Protein AF-Q1PQ47-F1 (afdb_monomer)

Radius of gyration: 24.13 Å; Cα contacts (8 Å, |Δi|>4): 670; chains: 1; bounding box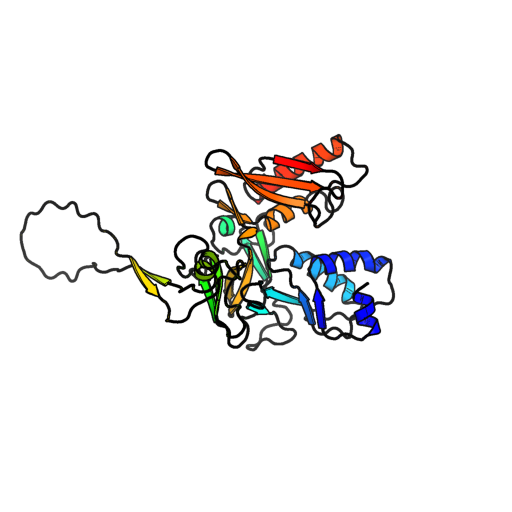: 77×52×70 Å

Foldseek 3Di:
DVQVVCVVVLDQEEEDALVVLQVVLVCCVVPVPGANQSYQAYEHENQFDLRSPVSVVSSCVVCVVRNDDPQRYKYFHAFPFFGTFAIRHGPDDVDDDDPPPQVKFKFALVQVQLQFGDGDDPPDLRIGIFGFNHATDPQKDKFFAAQDDAREGDDQGGKGFIWMDHPRGDQADPPCVVVNCVFFFHFYKYWDWPPPDDDPDDDDDDDDDDDDDPPDGDTDIDGPDPDGIGGRQFMWHQDPPNTTTTNAGVQQWFAFPNTIDGFVVLVVQLCVQVHPPWFDPPQKGWDWDDDPHGIAIEIEGETDPPQDPVNVVVSVVVSQVSCCVRNVHGHPYYYYDHPPPDDD

Sequence (344 aa):
SWMQLITKHRASCCLVKSRDLHWGLLATKDHKDISLSSLRMLLVADGANPWSLSSCDQFLNVFQAKGLRSDAICPCASSSEVFTVSLRRPGRGSCGFSQSATGRGVLSMAALSHGVVRVDSEDSLTSLTLQDCGQVMPAAQMVVVRSEGAPVLCKTDQVGEICVTSGSTSASYFGLDGMTNSTFKVQPILEDFDQTKEGSGTGTGTGTGTGTGTGSVGIITKPIGDEYYVRSGLLGFLGPGGLVFVCGSRDGLMTVTGRKHNADDIIATVLAVEPMRFIYRGRIAVFSIKVLRDERVCVIAEQRPDCSEEESFQWMSRVLQAVDSIHQVGIYCLALVPPNHLPK

Organism: Drosophila miranda (NCBI:txid7229)

Secondary structure (DSSP, 8-state):
-HHHHHHHHT-SEEEE-HHHHHHHHHHGGG------TT-SEEEE--SS-SSHHHHHHHHHHHHGGGT--TT-EEEEEEETTTEEEEE--TT--SS---TT---EEEEEHHHHHTTB--B--TT-TTEEEEEEEEEEPTT-EEEEE-SSSS-BBPPTTB-EEEEEE-TTS----TT-HHHHHHHH-B--EEEEE----S-------------------PEEEEES-S--BEEEEEEEEE-GGGEEEEEEESTTEEEETTEEEEHHHHHHHHHHSSTTTSEEEEEEEEEEEEETTEEEEEEEEEEPTT--HHHHHHHHHHHHHHHHHHHS--EEEEEEE-TT-S--

Mean predicted aligned error: 8.81 Å

Solvent-accessible surface area (backbone atoms only — not comparable to full-atom values): 19378 Å² total; per-residue (Å²): 110,75,58,48,52,32,40,76,68,51,35,43,65,48,82,42,38,38,69,54,38,45,52,47,57,64,54,44,82,83,45,82,91,49,42,38,60,49,38,54,35,38,36,32,63,61,46,44,44,74,64,38,58,68,27,49,52,54,37,46,68,66,35,37,88,33,42,36,51,91,51,16,70,18,38,30,31,42,33,88,48,38,38,70,50,20,47,30,63,55,95,65,63,101,65,85,74,65,102,75,69,73,58,62,46,40,26,28,47,72,38,45,21,73,36,29,66,40,80,43,59,89,88,42,85,45,40,43,68,35,54,40,15,24,38,63,38,88,86,45,50,78,50,40,18,40,78,67,82,69,43,33,56,46,56,79,52,29,49,12,28,35,26,39,33,45,97,72,40,58,80,68,52,89,94,35,64,72,62,20,49,68,32,41,55,33,56,48,23,44,82,45,75,63,79,88,82,77,81,88,83,75,88,88,81,94,73,96,72,92,80,86,75,82,81,75,75,52,73,48,77,42,63,81,60,92,64,56,21,27,52,35,54,34,23,22,39,64,47,81,94,60,25,35,34,41,73,27,35,55,92,42,52,36,61,41,90,88,32,45,44,47,28,68,60,51,51,47,51,50,53,61,56,63,63,74,70,49,44,55,91,89,39,61,50,55,52,64,45,79,55,94,94,40,40,38,38,34,38,41,33,27,37,50,88,91,70,50,73,66,59,49,52,53,52,51,53,50,36,51,52,50,38,28,72,51,70,72,45,73,70,73,42,80,46,78,42,62,70,89,69,70,89,130

InterPro domains:
  IPR042099 ANL, N-terminal domain [G3DSA:3.40.50.12780] (1-249)
  IPR045851 AMP-binding enzyme domain superfamily [G3DSA:3.30.300.30] (252-344)

pLDDT: mean 84.44, std 16.11, range [33.31, 97.44]

Structure (mmCIF, N/CA/C/O backbone):
data_AF-Q1PQ47-F1
#
_entry.id   AF-Q1PQ47-F1
#
loop_
_atom_site.group_PDB
_atom_site.id
_atom_site.type_symbol
_atom_site.label_atom_id
_atom_site.label_alt_id
_atom_site.label_comp_id
_atom_site.label_asym_id
_atom_site.label_entity_id
_atom_site.label_seq_id
_atom_site.pdbx_PDB_ins_code
_atom_site.Cartn_x
_atom_site.Cartn_y
_atom_site.Cartn_z
_atom_site.occupancy
_atom_site.B_iso_or_equiv
_atom_site.auth_seq_id
_atom_site.auth_comp_id
_atom_site.auth_asym_id
_atom_site.auth_atom_id
_atom_site.pdbx_PDB_model_num
ATOM 1 N N . SER A 1 1 ? -22.184 7.742 13.068 1.00 76.19 1 SER A N 1
ATOM 2 C CA . SER A 1 1 ? -21.178 6.811 12.502 1.00 76.19 1 SER A CA 1
ATOM 3 C C . SER A 1 1 ? -21.655 6.256 11.158 1.00 76.19 1 SER A C 1
ATOM 5 O O . SER A 1 1 ? -22.859 6.083 10.992 1.00 76.19 1 SER A O 1
ATOM 7 N N . TRP A 1 2 ? -20.760 5.967 10.201 1.00 90.19 2 TRP A N 1
ATOM 8 C CA . TRP A 1 2 ? -21.107 5.408 8.877 1.00 90.19 2 TRP A CA 1
ATOM 9 C C . TRP A 1 2 ? -21.928 4.107 8.972 1.00 90.19 2 TRP A C 1
ATOM 11 O O . TRP A 1 2 ? -22.859 3.892 8.201 1.00 90.19 2 TRP A O 1
ATOM 21 N N . MET A 1 3 ? -21.679 3.292 10.000 1.00 91.12 3 MET A N 1
ATOM 22 C CA . MET A 1 3 ? -22.416 2.045 10.252 1.00 91.12 3 MET A CA 1
ATOM 23 C C . MET A 1 3 ? -23.896 2.267 10.612 1.00 91.12 3 MET A C 1
ATOM 25 O O . MET A 1 3 ? -24.753 1.445 10.286 1.00 91.12 3 MET A O 1
ATOM 29 N N . GLN A 1 4 ? -24.228 3.396 11.250 1.00 90.19 4 GLN A N 1
ATOM 30 C CA . GLN A 1 4 ? -25.626 3.755 11.520 1.00 90.19 4 GLN A CA 1
ATOM 31 C C . GLN A 1 4 ? -26.356 4.112 10.227 1.00 90.19 4 GLN A C 1
ATOM 33 O O . GLN A 1 4 ? -27.532 3.791 10.089 1.00 90.19 4 GLN A O 1
ATOM 38 N N . LEU A 1 5 ? -25.664 4.730 9.261 1.00 91.88 5 LEU A N 1
ATOM 39 C CA . LEU A 1 5 ? -26.240 5.008 7.946 1.00 91.88 5 LEU A CA 1
ATOM 40 C C . LEU A 1 5 ? -26.543 3.707 7.199 1.00 91.88 5 LEU A C 1
ATOM 42 O O . LEU A 1 5 ? -27.606 3.609 6.593 1.00 91.88 5 LEU A O 1
ATOM 46 N N . ILE A 1 6 ? -25.684 2.687 7.317 1.00 93.75 6 ILE A N 1
ATOM 47 C CA . ILE A 1 6 ? -25.967 1.350 6.770 1.00 93.75 6 ILE A CA 1
ATOM 48 C C . ILE A 1 6 ? -27.243 0.781 7.379 1.00 93.75 6 ILE A C 1
ATOM 50 O O . ILE A 1 6 ? -28.124 0.354 6.641 1.00 93.75 6 ILE A O 1
ATOM 54 N N . THR A 1 7 ? -27.372 0.834 8.706 1.00 92.44 7 THR A N 1
ATOM 55 C CA . THR A 1 7 ? -28.553 0.309 9.409 1.00 92.44 7 THR A CA 1
ATOM 56 C C . THR A 1 7 ? -29.820 1.073 9.005 1.00 92.44 7 THR A C 1
ATOM 58 O O . THR A 1 7 ? -30.825 0.468 8.636 1.00 92.44 7 THR A O 1
ATOM 61 N N . LYS A 1 8 ? -29.758 2.412 9.017 1.00 93.62 8 LYS A N 1
ATOM 62 C CA . LYS A 1 8 ? -30.880 3.311 8.713 1.00 93.62 8 LYS A CA 1
ATOM 63 C C . LYS A 1 8 ? -31.365 3.178 7.271 1.00 93.62 8 LYS A C 1
ATOM 65 O O . LYS A 1 8 ? -32.567 3.150 7.033 1.00 93.62 8 LYS A O 1
ATOM 70 N N . HIS A 1 9 ? -30.439 3.118 6.317 1.00 95.38 9 HIS A N 1
ATOM 71 C CA . HIS A 1 9 ? -30.756 3.103 4.888 1.00 95.38 9 HIS A CA 1
ATOM 72 C C . HIS A 1 9 ? -30.747 1.701 4.274 1.00 95.38 9 HIS A C 1
ATOM 74 O O . HIS A 1 9 ? -31.007 1.568 3.082 1.00 95.38 9 HIS A O 1
ATOM 80 N N . ARG A 1 10 ? -30.451 0.659 5.064 1.00 94.69 10 ARG A N 1
ATOM 81 C CA . ARG A 1 10 ? -30.258 -0.720 4.590 1.00 94.69 10 ARG A CA 1
ATOM 82 C C . ARG A 1 10 ? -29.301 -0.789 3.399 1.00 94.69 10 ARG A C 1
ATOM 84 O O . ARG A 1 10 ? -29.580 -1.453 2.401 1.00 94.69 10 ARG A O 1
ATOM 91 N N . ALA A 1 11 ? -28.178 -0.079 3.501 1.00 95.88 11 ALA A N 1
ATOM 92 C CA . ALA A 1 11 ? -27.197 -0.024 2.424 1.00 95.88 11 ALA A CA 1
ATOM 93 C C . ALA A 1 11 ? -26.675 -1.434 2.093 1.00 95.88 11 ALA A C 1
ATOM 95 O O . ALA A 1 11 ? -26.390 -2.230 2.993 1.00 95.88 11 ALA A O 1
ATOM 96 N N . SER A 1 12 ? -26.566 -1.730 0.798 1.00 93.62 12 SER A N 1
ATOM 97 C CA . SER A 1 12 ? -26.078 -3.010 0.271 1.00 93.62 12 SER A CA 1
ATOM 98 C C . SER A 1 12 ? -24.577 -3.009 -0.007 1.00 93.62 12 SER A C 1
ATOM 100 O O . SER A 1 12 ? -23.938 -4.055 0.110 1.00 93.62 12 SER A O 1
ATOM 102 N N . CYS A 1 13 ? -24.020 -1.845 -0.337 1.00 93.75 13 CYS A N 1
ATOM 103 C CA . CYS A 1 13 ? -22.605 -1.647 -0.616 1.00 93.75 13 CYS A CA 1
ATOM 104 C C . CYS A 1 13 ? -22.060 -0.509 0.247 1.00 93.75 13 CYS A C 1
ATOM 106 O O . CYS A 1 13 ? -22.734 0.503 0.448 1.00 93.75 13 CYS A O 1
ATOM 108 N N . CYS A 1 14 ? -20.833 -0.663 0.734 1.00 94.25 14 CYS A N 1
ATOM 109 C CA . CYS A 1 14 ? -20.118 0.375 1.463 1.00 94.25 14 CYS A CA 1
ATOM 110 C C . CYS A 1 14 ? -18.651 0.390 1.030 1.00 94.25 14 CYS A C 1
ATOM 112 O O . CYS A 1 14 ? -18.064 -0.669 0.819 1.00 94.25 14 CYS A O 1
ATOM 114 N N . LEU A 1 15 ? -18.085 1.586 0.885 1.00 92.75 15 LEU A N 1
ATOM 115 C CA . LEU A 1 15 ? -16.680 1.815 0.571 1.00 92.75 15 LEU A CA 1
ATOM 116 C C . LEU A 1 15 ? -15.998 2.397 1.805 1.00 92.75 15 LEU A C 1
ATOM 118 O O . LEU A 1 15 ? -16.479 3.385 2.360 1.00 92.75 15 LEU A O 1
ATOM 122 N N . VAL A 1 16 ? -14.898 1.780 2.217 1.00 91.75 16 VAL A N 1
ATOM 123 C CA . VAL A 1 16 ? -14.149 2.142 3.421 1.00 91.75 16 VAL A CA 1
ATOM 124 C C . VAL A 1 16 ? -12.652 1.964 3.199 1.00 91.75 16 VAL A C 1
ATOM 126 O O . VAL A 1 16 ? -12.218 1.207 2.329 1.00 91.75 16 VAL A O 1
ATOM 129 N N . LYS A 1 17 ? -11.853 2.624 4.031 1.00 88.88 17 LYS A N 1
ATOM 130 C CA . LYS A 1 17 ? -10.449 2.272 4.256 1.00 88.88 17 LYS A CA 1
ATOM 131 C C . LYS A 1 17 ? -10.333 1.354 5.471 1.00 88.88 17 LYS A C 1
ATOM 133 O O . LYS A 1 17 ? -11.198 1.361 6.350 1.00 88.88 17 LYS A O 1
ATOM 138 N N . SER A 1 18 ? -9.244 0.601 5.595 1.00 85.62 18 SER A N 1
ATOM 139 C CA . SER A 1 18 ? -8.976 -0.214 6.795 1.00 85.62 18 SER A CA 1
ATOM 140 C C . SER A 1 18 ? -8.974 0.604 8.081 1.00 85.62 18 SER A C 1
ATOM 142 O O . SER A 1 18 ? -9.430 0.138 9.126 1.00 85.62 18 SER A O 1
ATOM 144 N N . ARG A 1 19 ? -8.531 1.863 7.999 1.00 84.88 19 ARG A N 1
ATOM 145 C CA . ARG A 1 19 ? -8.604 2.823 9.103 1.00 84.88 19 ARG A CA 1
ATOM 146 C C . ARG A 1 19 ? -10.043 3.025 9.592 1.00 84.88 19 ARG A C 1
ATOM 148 O O . ARG A 1 19 ? -10.259 3.084 10.801 1.00 84.88 19 ARG A O 1
ATOM 155 N N . ASP A 1 20 ? -11.022 3.087 8.692 1.00 89.00 20 ASP A N 1
ATOM 156 C CA . ASP A 1 20 ? -12.434 3.279 9.049 1.00 89.00 20 ASP A CA 1
ATOM 157 C C . ASP A 1 20 ? -13.020 2.040 9.733 1.00 89.00 20 ASP A C 1
ATOM 159 O O . ASP A 1 20 ? -13.833 2.172 10.651 1.00 89.00 20 ASP A O 1
ATOM 163 N N . LEU A 1 21 ? -12.575 0.841 9.335 1.00 89.62 21 LEU A N 1
ATOM 164 C CA . LEU A 1 21 ? -12.915 -0.413 10.016 1.00 89.62 21 LEU A CA 1
ATOM 165 C C . LEU A 1 21 ? -12.371 -0.418 11.444 1.00 89.62 21 LEU A C 1
ATOM 167 O O . LEU A 1 21 ? -13.098 -0.723 12.392 1.00 89.62 21 LEU A O 1
ATOM 171 N N . HIS A 1 22 ? -11.110 -0.012 11.607 1.00 85.81 22 HIS A N 1
ATOM 172 C CA . HIS A 1 22 ? -10.478 0.074 12.915 1.00 85.81 22 HIS A CA 1
ATOM 173 C C . HIS A 1 22 ? -11.203 1.058 13.850 1.00 85.81 22 HIS A C 1
ATOM 175 O O . HIS A 1 22 ? -11.521 0.714 14.988 1.00 85.81 22 HIS A O 1
ATOM 181 N N . TRP A 1 23 ? -11.527 2.265 13.377 1.00 85.19 23 TRP A N 1
ATOM 182 C CA . TRP A 1 23 ? -12.308 3.221 14.172 1.00 85.19 23 TRP A CA 1
ATOM 183 C C . TRP A 1 23 ? -13.754 2.767 14.384 1.00 85.19 23 TRP A C 1
ATOM 185 O O . TRP A 1 23 ? -14.335 3.041 15.435 1.00 85.19 23 TRP A O 1
ATOM 195 N N . GLY A 1 24 ? -14.325 2.025 13.432 1.00 88.00 24 GLY A N 1
ATOM 196 C CA . GLY A 1 24 ? -15.633 1.393 13.569 1.00 88.00 24 GLY A CA 1
ATOM 197 C C . GLY A 1 24 ? -15.693 0.442 14.766 1.00 88.00 24 GLY A C 1
ATOM 198 O O . GLY A 1 24 ? -16.640 0.505 15.551 1.00 88.00 24 GLY A O 1
ATOM 199 N N . LEU A 1 25 ? -14.651 -0.367 14.977 1.00 86.81 25 LEU A N 1
ATOM 200 C CA . LEU A 1 25 ? -14.535 -1.240 16.150 1.00 86.81 25 LEU A CA 1
ATOM 201 C C . LEU A 1 25 ? -14.597 -0.455 17.465 1.00 86.81 25 LEU A C 1
ATOM 203 O O . LEU A 1 25 ? -15.363 -0.808 18.361 1.00 86.81 25 LEU A O 1
ATOM 207 N N . LEU A 1 26 ? -13.845 0.643 17.565 1.00 82.31 26 LEU A N 1
ATOM 208 C CA . LEU A 1 26 ? -13.806 1.473 18.773 1.00 82.31 26 LEU A CA 1
ATOM 209 C C . LEU A 1 26 ? -15.149 2.167 19.036 1.00 82.31 26 LEU A C 1
ATOM 211 O O . LEU A 1 26 ? -15.649 2.124 20.159 1.00 82.31 26 LEU A O 1
ATOM 215 N N . ALA A 1 27 ? -15.780 2.703 17.988 1.00 81.44 27 ALA A N 1
ATOM 216 C CA . ALA A 1 27 ? -17.080 3.372 18.069 1.00 81.44 27 ALA A CA 1
ATOM 217 C C . ALA A 1 27 ? -18.250 2.420 18.389 1.00 81.44 27 ALA A C 1
ATOM 219 O O . ALA A 1 27 ? -19.356 2.865 18.694 1.00 81.44 27 ALA A O 1
ATOM 220 N N . THR A 1 28 ? -18.040 1.100 18.322 1.00 77.50 28 THR A N 1
ATOM 221 C CA . THR A 1 28 ? -19.083 0.108 18.640 1.00 77.50 28 THR A CA 1
ATOM 222 C C . THR A 1 28 ? -19.488 0.155 20.110 1.00 77.50 28 THR A C 1
ATOM 224 O O . THR A 1 28 ? -20.632 -0.163 20.436 1.00 77.50 28 THR A O 1
ATOM 227 N N . LYS A 1 29 ? -18.575 0.577 20.996 1.00 73.12 29 LYS A N 1
ATOM 228 C CA . LYS A 1 29 ? -18.845 0.713 22.435 1.00 73.12 29 LYS A CA 1
ATOM 229 C C . LYS A 1 29 ? -19.966 1.717 22.721 1.00 73.12 29 LYS A C 1
ATOM 231 O O . LYS A 1 29 ? -20.761 1.490 23.628 1.00 73.12 29 LYS A O 1
ATOM 236 N N . ASP A 1 30 ? -20.081 2.744 21.884 1.00 72.62 30 ASP A N 1
ATOM 237 C CA . ASP A 1 30 ? -21.023 3.850 22.070 1.00 72.62 30 ASP A CA 1
ATOM 238 C C . ASP A 1 30 ? -22.361 3.627 21.339 1.00 72.62 30 ASP A C 1
ATOM 240 O O . ASP A 1 30 ? -23.327 4.367 21.539 1.00 72.62 30 ASP A O 1
ATOM 244 N N . HIS A 1 31 ? -22.451 2.604 20.479 1.00 72.50 31 HIS A N 1
ATOM 245 C CA . HIS A 1 31 ? -23.591 2.390 19.585 1.00 72.50 31 HIS A CA 1
ATOM 246 C C . HIS A 1 31 ? -24.021 0.916 19.528 1.00 72.50 31 HIS A C 1
ATOM 248 O O . HIS A 1 31 ? -23.483 0.100 18.769 1.00 72.50 31 HIS A O 1
ATOM 254 N N . LYS A 1 32 ? -25.048 0.577 20.317 1.00 73.50 32 LYS A N 1
ATOM 255 C CA . LYS A 1 32 ? -25.560 -0.799 20.427 1.00 73.50 32 LYS A CA 1
ATOM 256 C C . LYS A 1 32 ? -26.427 -1.210 19.227 1.00 73.50 32 LYS A C 1
ATOM 258 O O . LYS A 1 32 ? -26.246 -2.318 18.722 1.00 73.50 32 LYS A O 1
ATOM 263 N N . ASP A 1 33 ? -27.228 -0.295 18.685 1.00 83.75 33 ASP A N 1
ATOM 264 C CA . ASP A 1 33 ? -28.229 -0.572 17.639 1.00 83.75 33 ASP A CA 1
ATOM 265 C C . ASP A 1 33 ? -27.655 -0.495 16.212 1.00 83.75 33 ASP A C 1
ATOM 267 O O . ASP A 1 33 ? -28.049 0.337 15.395 1.00 83.75 33 ASP A O 1
ATOM 271 N N . ILE A 1 34 ? -26.676 -1.350 15.905 1.00 90.25 34 ILE A N 1
ATOM 272 C CA . ILE A 1 34 ? -26.095 -1.468 14.557 1.00 90.25 34 ILE A CA 1
ATOM 273 C C . ILE A 1 34 ? -26.465 -2.831 13.975 1.00 90.25 34 ILE A C 1
ATOM 275 O O . ILE A 1 34 ? -26.194 -3.856 14.596 1.00 90.25 34 ILE A O 1
ATOM 279 N N . SER A 1 35 ? -27.015 -2.846 12.759 1.00 91.62 35 SER A N 1
ATOM 280 C CA . SER A 1 35 ? -27.201 -4.057 11.955 1.00 91.62 35 SER A CA 1
ATOM 281 C C . SER A 1 35 ? -26.513 -3.902 10.603 1.00 91.62 35 SER A C 1
ATOM 283 O O . SER A 1 35 ? -26.775 -2.952 9.867 1.00 91.62 35 SER A O 1
ATOM 285 N N . LEU A 1 36 ? -25.653 -4.862 10.263 1.00 93.50 36 LEU A N 1
ATOM 286 C CA . LEU A 1 36 ? -24.961 -4.943 8.972 1.00 93.50 36 LEU A CA 1
ATOM 287 C C . LEU A 1 36 ? -25.528 -6.056 8.077 1.00 93.50 36 LEU A C 1
ATOM 289 O O . LEU A 1 36 ? -24.928 -6.400 7.066 1.00 93.50 36 LEU A O 1
ATOM 293 N N . SER A 1 37 ? -26.706 -6.588 8.416 1.00 93.69 37 SER A N 1
ATOM 294 C CA . SER A 1 37 ? -27.388 -7.653 7.662 1.00 93.69 37 SER A CA 1
ATOM 295 C C . SER A 1 37 ? -27.725 -7.284 6.211 1.00 93.69 37 SER A C 1
ATOM 297 O O . SER A 1 37 ? -27.790 -8.161 5.3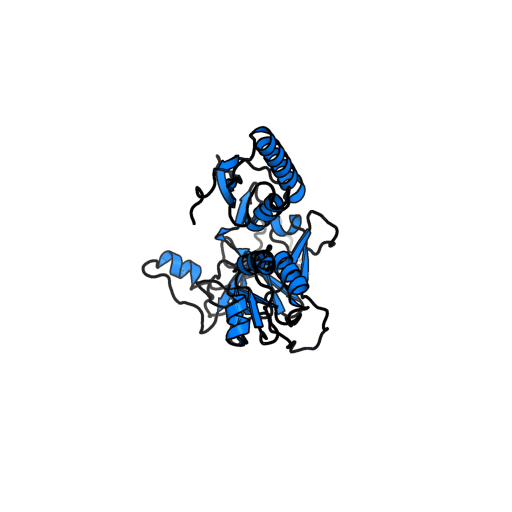50 1.00 93.69 37 SER A O 1
ATOM 299 N N . SER A 1 38 ? -27.926 -5.995 5.912 1.00 94.44 38 SER A N 1
ATOM 300 C CA . SER A 1 38 ? -28.167 -5.529 4.540 1.00 94.44 38 SER A CA 1
ATOM 301 C C . SER A 1 38 ? -26.909 -5.537 3.674 1.00 94.44 38 SER A C 1
ATOM 303 O O . SER A 1 38 ? -27.020 -5.533 2.446 1.00 94.44 38 SER A O 1
ATOM 305 N N . LEU A 1 39 ? -25.725 -5.530 4.291 1.00 92.75 39 LEU A N 1
ATOM 306 C CA . LEU A 1 39 ? -24.466 -5.304 3.607 1.00 92.75 39 LEU A CA 1
ATOM 307 C C . LEU A 1 39 ? -24.021 -6.569 2.866 1.00 92.75 39 LEU A C 1
ATOM 309 O O . LEU A 1 39 ? -23.757 -7.613 3.459 1.00 92.75 39 LEU A O 1
ATOM 313 N N . ARG A 1 40 ? -23.937 -6.463 1.540 1.00 90.56 40 ARG A N 1
ATOM 314 C CA . ARG A 1 40 ? -23.492 -7.536 0.642 1.00 90.56 40 ARG A CA 1
ATOM 315 C C . ARG A 1 40 ? -22.039 -7.372 0.224 1.00 90.56 40 ARG A C 1
ATOM 317 O O . ARG A 1 40 ? -21.396 -8.364 -0.091 1.00 90.56 40 ARG A O 1
ATOM 324 N N . MET A 1 41 ? -21.553 -6.134 0.187 1.00 89.94 41 MET A N 1
ATOM 325 C CA . MET A 1 41 ? -20.208 -5.801 -0.265 1.00 89.94 41 MET A CA 1
ATOM 326 C C . MET A 1 41 ? -19.643 -4.649 0.568 1.00 89.94 41 MET A C 1
ATOM 328 O O . MET A 1 41 ? -20.220 -3.563 0.627 1.00 89.94 41 MET A O 1
ATOM 332 N N . LEU A 1 42 ? -18.502 -4.895 1.196 1.00 91.69 42 LEU A N 1
ATOM 333 C CA . LEU A 1 42 ? -17.704 -3.930 1.934 1.00 91.69 42 LEU A CA 1
ATOM 334 C C . LEU A 1 42 ? -16.362 -3.793 1.216 1.00 91.69 42 LEU A C 1
ATOM 336 O O . LEU A 1 42 ? -15.467 -4.617 1.391 1.00 91.69 42 LEU A O 1
ATOM 340 N N . LEU A 1 43 ? -16.269 -2.784 0.357 1.00 91.06 43 LEU A N 1
ATOM 341 C CA . LEU A 1 43 ? -15.085 -2.489 -0.440 1.00 91.06 43 LEU A CA 1
ATOM 342 C C . LEU A 1 43 ? -14.016 -1.850 0.443 1.00 91.06 43 LEU A C 1
ATOM 344 O O . LEU A 1 43 ? -14.259 -0.788 1.017 1.00 91.06 43 LEU A O 1
ATOM 348 N N . VAL A 1 44 ? -12.845 -2.482 0.525 1.00 91.00 44 VAL A N 1
ATOM 349 C CA . VAL A 1 44 ? -11.689 -1.966 1.271 1.00 91.00 44 VAL A CA 1
ATOM 350 C C . VAL A 1 44 ? -10.678 -1.397 0.280 1.00 91.00 44 VAL A C 1
ATOM 352 O O . VAL A 1 44 ? -9.982 -2.152 -0.400 1.00 91.00 44 VAL A O 1
ATOM 355 N N . ALA A 1 45 ? -10.629 -0.067 0.186 1.00 87.44 45 ALA A N 1
ATOM 356 C CA . ALA A 1 45 ? -9.873 0.674 -0.826 1.00 87.44 45 ALA A CA 1
ATOM 357 C C . ALA A 1 45 ? -8.658 1.406 -0.229 1.00 87.44 45 ALA A C 1
ATOM 359 O O . ALA A 1 45 ? -8.584 2.636 -0.230 1.00 87.44 45 ALA A O 1
ATOM 360 N N . ASP A 1 46 ? -7.702 0.634 0.293 1.00 80.75 46 ASP A N 1
ATOM 361 C CA . ASP A 1 46 ? -6.456 1.161 0.875 1.00 80.75 46 ASP A CA 1
ATOM 362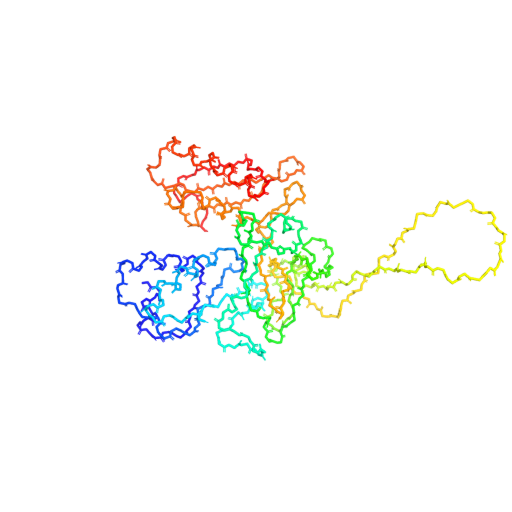 C C . ASP A 1 46 ? -5.355 1.449 -0.161 1.00 80.75 46 ASP A C 1
ATOM 364 O O . ASP A 1 46 ? -4.366 2.099 0.161 1.00 80.75 46 ASP A O 1
ATOM 368 N N . GLY A 1 47 ? -5.517 1.000 -1.410 1.00 71.19 47 GLY A N 1
ATOM 369 C CA . GLY A 1 47 ? -4.507 1.140 -2.465 1.00 71.19 47 GLY A CA 1
ATOM 370 C C . GLY A 1 47 ? -3.400 0.084 -2.362 1.00 71.19 47 GLY A C 1
ATOM 371 O O . GLY A 1 47 ? -3.310 -0.771 -3.239 1.00 71.19 47 GLY A O 1
ATOM 372 N N . ALA A 1 48 ? -2.619 0.093 -1.277 1.00 70.19 48 ALA A N 1
ATOM 373 C CA . ALA A 1 48 ? -1.535 -0.855 -0.974 1.00 70.19 48 ALA A CA 1
ATOM 374 C C . ALA A 1 48 ? -1.666 -1.377 0.469 1.00 70.19 48 ALA A C 1
ATOM 376 O O . ALA A 1 48 ? -2.134 -0.636 1.331 1.00 70.19 48 ALA A O 1
ATOM 377 N N . ASN A 1 49 ? -1.393 -2.668 0.733 1.00 65.94 49 ASN A N 1
ATOM 378 C CA . ASN A 1 49 ? -2.114 -3.304 1.841 1.00 65.94 49 ASN A CA 1
ATOM 379 C C . ASN A 1 49 ? -1.424 -4.414 2.667 1.00 65.94 49 ASN A C 1
ATOM 381 O O . ASN A 1 49 ? -1.729 -5.595 2.496 1.00 65.94 49 ASN A O 1
ATOM 385 N N . PRO A 1 50 ? -0.642 -4.029 3.688 1.00 56.50 50 PRO A N 1
ATOM 386 C CA . PRO A 1 50 ? -0.297 -4.905 4.812 1.00 56.50 50 PRO A CA 1
ATOM 387 C C . PRO A 1 50 ? -1.236 -4.745 6.034 1.00 56.50 50 PRO A C 1
ATOM 389 O O . PRO A 1 50 ? -1.352 -5.639 6.870 1.00 56.50 50 PRO A O 1
ATOM 392 N N . TRP A 1 51 ? -1.977 -3.634 6.144 1.00 60.94 51 TRP A N 1
ATOM 393 C CA . TRP A 1 51 ? -2.711 -3.263 7.367 1.00 60.94 51 TRP A CA 1
ATOM 394 C C . TRP A 1 51 ? -4.191 -3.590 7.416 1.00 60.94 51 TRP A C 1
ATOM 396 O O . TRP A 1 51 ? -4.776 -3.686 8.506 1.00 60.94 51 TRP A O 1
ATOM 406 N N . SER A 1 52 ? -4.818 -3.747 6.255 1.00 67.00 52 SER A N 1
ATOM 407 C CA . SER A 1 52 ? -6.237 -4.055 6.232 1.00 67.00 52 SER A CA 1
ATOM 408 C C . SER A 1 52 ? -6.531 -5.377 6.903 1.00 67.00 52 SER A C 1
ATOM 410 O O . SER A 1 52 ? -7.592 -5.480 7.494 1.00 67.00 52 SER A O 1
ATOM 412 N N . LEU A 1 53 ? -5.622 -6.354 6.859 1.00 79.81 53 LEU A N 1
ATOM 413 C CA . LEU A 1 53 ? -5.932 -7.726 7.235 1.00 79.81 53 LEU A CA 1
ATOM 414 C C . LEU A 1 53 ? -6.354 -7.845 8.691 1.00 79.81 53 LEU A C 1
ATOM 416 O O . LEU A 1 53 ? -7.467 -8.279 8.979 1.00 79.81 53 LEU A O 1
ATOM 420 N N . SER A 1 54 ? -5.509 -7.364 9.603 1.00 81.25 54 SER A N 1
ATOM 421 C CA . SER A 1 54 ? -5.823 -7.375 11.034 1.00 81.25 54 SER A CA 1
ATOM 422 C C . SER A 1 54 ? -7.093 -6.576 11.351 1.00 81.25 54 SER A C 1
ATOM 424 O O . SER A 1 54 ? -7.916 -7.011 12.155 1.00 81.25 54 SER A O 1
ATOM 426 N N . SER A 1 55 ? -7.293 -5.434 10.687 1.00 84.69 55 SER A N 1
ATOM 427 C CA . SER A 1 55 ? -8.475 -4.589 10.885 1.00 84.69 55 SER A CA 1
ATOM 428 C C . SER A 1 55 ? -9.747 -5.236 10.327 1.00 84.69 55 SER A C 1
ATOM 430 O O . SER A 1 55 ? -10.796 -5.158 10.961 1.00 84.69 55 SER A O 1
ATOM 432 N N . CYS A 1 56 ? -9.658 -5.900 9.174 1.00 87.44 56 CYS A N 1
ATOM 433 C CA . CYS A 1 56 ? -10.742 -6.628 8.523 1.00 87.44 56 CYS A CA 1
ATOM 434 C C . CYS A 1 56 ? -11.157 -7.838 9.354 1.00 87.44 56 CYS A C 1
ATOM 436 O O . CYS A 1 56 ? -12.349 -8.018 9.580 1.00 87.44 56 CYS A O 1
ATOM 438 N N . ASP A 1 57 ? -10.197 -8.617 9.857 1.00 88.19 57 ASP A N 1
ATOM 439 C CA . ASP A 1 57 ? -10.465 -9.798 10.681 1.00 88.19 57 ASP A CA 1
ATOM 440 C C . ASP A 1 57 ? -11.120 -9.414 12.003 1.00 88.19 57 ASP A C 1
ATOM 442 O O . ASP A 1 57 ? -12.150 -9.971 12.381 1.00 88.19 57 ASP A O 1
ATOM 446 N N . GLN A 1 58 ? -10.578 -8.402 12.686 1.00 89.19 58 GLN A N 1
ATOM 447 C CA . GLN A 1 58 ? -11.177 -7.892 13.917 1.00 89.19 58 GLN A CA 1
ATOM 448 C C . GLN A 1 58 ? -12.586 -7.345 13.666 1.00 89.19 58 GLN A C 1
ATOM 450 O O . GLN A 1 58 ? -13.504 -7.639 14.434 1.00 89.19 58 GLN A O 1
ATOM 455 N N . PHE A 1 59 ? -12.777 -6.581 12.585 1.00 90.88 59 PHE A N 1
ATOM 456 C CA . PHE A 1 59 ? -14.085 -6.051 12.205 1.00 90.88 59 PHE A CA 1
ATOM 457 C C . PHE A 1 59 ? -15.079 -7.173 11.909 1.00 90.88 59 PHE A C 1
ATOM 459 O O . PHE A 1 59 ? -16.191 -7.163 12.437 1.00 90.88 59 PHE A O 1
ATOM 466 N N . LEU A 1 60 ? -14.674 -8.177 11.131 1.00 90.12 60 LEU A N 1
ATOM 467 C CA . LEU A 1 60 ? -15.521 -9.315 10.815 1.00 90.12 60 LEU A CA 1
ATOM 468 C C . LEU A 1 60 ? -15.942 -10.059 12.084 1.00 90.12 60 LEU A C 1
ATOM 470 O O . LEU A 1 60 ? -17.136 -10.259 12.295 1.00 90.12 60 LEU A O 1
ATOM 474 N N . ASN A 1 61 ? -14.987 -10.379 12.958 1.00 91.19 61 ASN A N 1
ATOM 475 C CA . ASN A 1 61 ? -15.237 -11.117 14.196 1.00 91.19 61 ASN A CA 1
ATOM 476 C C . ASN A 1 61 ? -16.246 -10.408 15.114 1.00 91.19 61 ASN A C 1
ATOM 478 O O . ASN A 1 61 ? -17.112 -11.053 15.701 1.00 91.19 61 ASN A O 1
ATOM 482 N N . VAL A 1 62 ? -16.178 -9.078 15.227 1.00 91.12 62 VAL A N 1
ATOM 483 C CA . VAL A 1 62 ? -17.100 -8.304 16.080 1.00 91.12 62 VAL A CA 1
ATOM 484 C C . VAL A 1 62 ? -18.480 -8.144 15.443 1.00 91.12 62 VAL A C 1
ATOM 486 O O . VAL A 1 62 ? -19.502 -8.235 16.126 1.00 91.12 62 VAL A O 1
ATOM 489 N N . PHE A 1 63 ? -18.538 -7.889 14.136 1.00 91.50 63 PHE A N 1
ATOM 490 C CA . PHE A 1 63 ? -19.786 -7.537 13.461 1.00 91.50 63 PHE A CA 1
ATOM 491 C C . PHE A 1 63 ? -20.520 -8.718 12.821 1.00 91.50 63 PHE A C 1
ATOM 493 O O . PHE A 1 63 ? -21.659 -8.544 12.374 1.00 91.50 63 PHE A O 1
ATOM 500 N N . GLN A 1 64 ? -19.947 -9.922 12.844 1.00 91.62 64 GLN A N 1
ATOM 501 C CA . GLN A 1 64 ? -20.629 -11.145 12.419 1.00 91.62 64 GLN A CA 1
ATOM 502 C C . GLN A 1 64 ? -21.929 -11.362 13.208 1.00 91.62 64 GLN A C 1
ATOM 504 O O . GLN A 1 64 ? -22.984 -11.591 12.619 1.00 91.62 64 GLN A O 1
ATOM 509 N N . ALA A 1 65 ? -21.896 -11.162 14.531 1.00 90.56 65 ALA A N 1
ATOM 510 C CA . ALA A 1 65 ? -23.085 -11.226 15.389 1.00 90.56 65 ALA A CA 1
ATOM 511 C C . ALA A 1 65 ? -24.141 -10.151 15.055 1.00 90.56 65 ALA A C 1
ATOM 513 O O . ALA A 1 65 ? -25.314 -10.302 15.385 1.00 90.56 65 ALA A O 1
ATOM 514 N N . LYS A 1 66 ? -23.741 -9.071 14.369 1.00 91.19 66 LYS A N 1
ATOM 515 C CA . LYS A 1 66 ? -24.617 -7.980 13.909 1.00 91.19 66 LYS A CA 1
ATOM 516 C C . LYS A 1 66 ? -25.089 -8.163 12.457 1.00 91.19 66 LYS A C 1
ATOM 518 O O . LYS A 1 66 ? -25.662 -7.239 11.873 1.00 91.19 66 LYS A O 1
ATOM 523 N N . GLY A 1 67 ? -24.880 -9.348 11.878 1.00 90.62 67 GLY A N 1
ATOM 524 C CA . GLY A 1 67 ? -25.369 -9.739 10.555 1.00 90.62 67 GLY A CA 1
ATOM 525 C C . GLY A 1 67 ? -24.386 -9.527 9.403 1.00 90.62 67 GLY A C 1
ATOM 526 O O . GLY A 1 67 ? -24.774 -9.732 8.256 1.00 90.62 67 GLY A O 1
ATOM 527 N N . LEU A 1 68 ? -23.136 -9.128 9.670 1.00 91.69 68 LEU A N 1
ATOM 528 C CA . LEU A 1 68 ? -22.110 -9.040 8.628 1.00 91.69 68 LEU A CA 1
ATOM 529 C C . LEU A 1 68 ? -21.735 -10.443 8.132 1.00 91.69 68 LEU A C 1
ATOM 531 O O . LEU A 1 68 ? -21.400 -11.324 8.925 1.00 91.69 68 LEU A O 1
ATOM 535 N N . ARG A 1 69 ? -21.760 -10.651 6.815 1.00 88.69 69 ARG A N 1
ATOM 536 C CA . ARG A 1 69 ? -21.347 -11.923 6.207 1.00 88.69 69 ARG A CA 1
ATOM 537 C C . ARG A 1 69 ? -19.823 -12.018 6.113 1.00 88.69 69 ARG A C 1
ATOM 539 O O . ARG A 1 69 ? -19.162 -11.025 5.818 1.00 88.69 69 ARG A O 1
ATOM 546 N N . SER A 1 70 ? -19.277 -13.224 6.271 1.00 83.06 70 SER A N 1
ATOM 547 C CA . SER A 1 70 ? -17.835 -13.491 6.136 1.00 83.06 70 SER A CA 1
ATOM 548 C C . SER A 1 70 ? -17.283 -13.225 4.738 1.00 83.06 70 SER A C 1
ATOM 550 O O . SER A 1 70 ? -16.116 -12.878 4.598 1.00 83.06 70 SER A O 1
ATOM 552 N N . ASP A 1 71 ? -18.121 -13.324 3.707 1.00 84.12 71 ASP A N 1
ATOM 553 C CA . ASP A 1 71 ? -17.759 -13.052 2.317 1.00 84.12 71 ASP A CA 1
ATOM 554 C C . ASP A 1 71 ? -18.029 -11.604 1.878 1.00 84.12 71 ASP A C 1
ATOM 556 O O . ASP A 1 71 ? -17.806 -11.273 0.716 1.00 84.12 71 ASP A O 1
ATOM 560 N N . ALA A 1 72 ? -18.509 -10.735 2.778 1.00 87.94 72 ALA A N 1
ATOM 561 C CA . ALA A 1 72 ? -18.825 -9.351 2.430 1.00 87.94 72 ALA A CA 1
ATOM 562 C C . ALA A 1 72 ? -17.572 -8.481 2.251 1.00 87.94 72 ALA A C 1
ATOM 564 O O . ALA A 1 72 ? -17.636 -7.491 1.526 1.00 87.94 72 ALA A O 1
ATOM 565 N N . ILE A 1 73 ? -16.443 -8.815 2.889 1.00 88.44 73 ILE A N 1
ATOM 566 C CA . ILE A 1 73 ? -15.210 -8.015 2.812 1.00 88.44 73 ILE A CA 1
ATOM 567 C C . ILE A 1 73 ? -14.528 -8.229 1.461 1.00 88.44 73 ILE A C 1
ATOM 569 O O . ILE A 1 73 ? -14.199 -9.349 1.076 1.00 88.44 73 ILE A O 1
ATOM 573 N N . CYS A 1 74 ? -14.311 -7.128 0.749 1.00 88.81 74 CYS A N 1
ATOM 574 C CA . CYS A 1 74 ? -13.847 -7.105 -0.631 1.00 88.81 74 CYS A CA 1
ATOM 575 C C . CYS A 1 74 ? -12.666 -6.140 -0.779 1.00 88.81 74 CYS A C 1
ATOM 577 O O . CYS A 1 74 ? -12.872 -4.971 -1.116 1.00 88.81 74 CYS A O 1
ATOM 579 N N . PRO A 1 75 ? -11.428 -6.591 -0.521 1.00 89.00 75 PRO A N 1
ATOM 580 C CA . PRO A 1 75 ? -10.240 -5.816 -0.848 1.00 89.00 75 PRO A CA 1
ATOM 581 C C . PRO A 1 75 ? -10.184 -5.535 -2.352 1.00 89.00 75 PRO A C 1
ATOM 583 O O . PRO A 1 75 ? -10.496 -6.407 -3.171 1.00 89.00 75 PRO A O 1
ATOM 586 N N . CYS A 1 76 ? -9.777 -4.322 -2.711 1.00 89.31 76 CYS A N 1
ATOM 587 C CA . CYS A 1 76 ? -9.549 -3.934 -4.097 1.00 89.31 76 CYS A CA 1
ATOM 588 C C . CYS A 1 76 ? -8.193 -3.252 -4.262 1.00 89.31 76 CYS A C 1
ATOM 590 O O . CYS A 1 76 ? -7.747 -2.514 -3.382 1.00 89.31 76 CYS A O 1
ATOM 592 N N . ALA A 1 77 ? -7.576 -3.465 -5.421 1.00 91.62 77 ALA A N 1
ATOM 593 C CA . ALA A 1 77 ? -6.392 -2.733 -5.844 1.00 91.62 77 ALA A CA 1
ATOM 594 C C . ALA A 1 77 ? -6.821 -1.605 -6.782 1.00 91.62 77 ALA A C 1
ATOM 596 O O . ALA A 1 77 ? -7.498 -1.846 -7.788 1.00 91.62 77 ALA A O 1
ATOM 597 N N . SER A 1 78 ? -6.433 -0.375 -6.460 1.00 91.81 78 SER A N 1
ATOM 598 C CA . SER A 1 78 ? -6.762 0.795 -7.270 1.00 91.81 78 SER A CA 1
ATOM 599 C C . SER A 1 78 ? -5.734 1.907 -7.120 1.00 91.81 78 SER A C 1
ATOM 601 O O . SER A 1 78 ? -5.189 2.080 -6.032 1.00 91.81 78 SER A O 1
ATOM 603 N N . SER A 1 79 ? -5.544 2.697 -8.175 1.00 93.06 79 SER A N 1
ATOM 604 C CA . SER A 1 79 ? -4.754 3.935 -8.157 1.00 93.06 79 SER A CA 1
ATOM 605 C C . SER A 1 79 ? -5.461 5.043 -8.946 1.00 93.06 79 SER A C 1
ATOM 607 O O . SER A 1 79 ? -6.467 4.792 -9.612 1.00 93.06 79 SER A O 1
ATOM 609 N N . SER A 1 80 ? -4.956 6.275 -8.875 1.00 91.94 80 SER A N 1
ATOM 610 C CA . SER A 1 80 ? -5.471 7.410 -9.653 1.00 91.94 80 SER A CA 1
ATOM 611 C C . SER A 1 80 ? -5.313 7.223 -11.163 1.00 91.94 80 SER A C 1
ATOM 613 O O . SER A 1 80 ? -6.164 7.657 -11.933 1.00 91.94 80 SER A O 1
ATOM 615 N N . GLU A 1 81 ? -4.240 6.567 -11.589 1.00 94.69 81 GLU A N 1
ATOM 616 C CA . GLU A 1 81 ? -3.837 6.436 -12.987 1.00 94.69 81 GLU A CA 1
ATOM 617 C C . GLU A 1 81 ? -4.671 5.377 -13.711 1.00 94.69 81 GLU A C 1
ATOM 619 O O . GLU A 1 81 ? -5.080 5.572 -14.858 1.00 94.69 81 GLU A O 1
ATOM 624 N N . VAL A 1 82 ? -4.946 4.259 -13.035 1.00 94.06 82 VAL A N 1
ATOM 625 C CA . VAL A 1 82 ? -5.604 3.083 -13.633 1.00 94.06 82 VAL A CA 1
ATOM 626 C C . VAL A 1 82 ? -7.018 2.836 -13.108 1.00 94.06 82 VAL A C 1
ATOM 628 O O . VAL A 1 82 ? -7.692 1.918 -13.576 1.00 94.06 82 VAL A O 1
ATOM 631 N N . PHE A 1 83 ? -7.484 3.643 -12.151 1.00 92.62 83 PHE A N 1
ATOM 632 C CA . PHE A 1 83 ? -8.706 3.407 -11.380 1.00 92.62 83 PHE A CA 1
ATOM 633 C C . PHE A 1 83 ? -8.691 2.013 -10.736 1.00 92.62 83 PHE A C 1
ATOM 635 O O . PHE A 1 83 ? -7.781 1.715 -9.968 1.00 92.62 83 PHE A O 1
ATOM 642 N N . THR A 1 84 ? -9.680 1.152 -10.985 1.00 91.94 84 THR A N 1
ATOM 643 C CA . THR A 1 84 ? -9.751 -0.186 -10.376 1.00 91.94 84 THR A CA 1
ATOM 644 C C . THR A 1 84 ? -8.976 -1.215 -11.196 1.00 91.94 84 THR A C 1
ATOM 646 O O . THR A 1 84 ? -9.370 -1.549 -12.310 1.00 91.94 84 THR A O 1
ATOM 649 N N . VAL A 1 85 ? -7.926 -1.784 -10.604 1.00 92.00 85 VAL A N 1
ATOM 650 C CA . VAL A 1 85 ? -7.135 -2.878 -11.189 1.00 92.00 85 VAL A CA 1
ATOM 651 C C . VAL A 1 85 ? -7.839 -4.216 -10.994 1.00 92.00 85 VAL A C 1
ATOM 653 O O . VAL A 1 85 ? -8.067 -4.968 -11.942 1.00 92.00 85 VAL A O 1
ATOM 656 N N . SER A 1 86 ? -8.171 -4.525 -9.742 1.00 91.38 86 SER A N 1
ATOM 657 C CA . SER A 1 86 ? -8.757 -5.799 -9.334 1.00 91.38 86 SER A CA 1
ATOM 658 C C . SER A 1 86 ? -9.678 -5.618 -8.136 1.00 91.38 86 SER A C 1
ATOM 660 O O . SER A 1 86 ? -9.545 -4.672 -7.352 1.00 91.38 86 SER A O 1
ATOM 662 N N . LEU A 1 87 ? -10.649 -6.523 -8.029 1.00 88.38 87 LEU A N 1
ATOM 663 C CA . LEU A 1 87 ? -11.623 -6.537 -6.949 1.00 88.38 87 LEU A CA 1
ATOM 664 C C . LEU A 1 87 ? -11.939 -7.974 -6.528 1.00 88.38 87 LEU A C 1
ATOM 666 O O . LEU A 1 87 ? -12.401 -8.784 -7.343 1.00 88.38 87 LEU A O 1
ATOM 670 N N . ARG A 1 88 ? -11.800 -8.265 -5.231 1.00 87.00 88 ARG A N 1
ATOM 671 C CA . ARG A 1 88 ? -12.314 -9.501 -4.636 1.00 87.00 88 ARG A CA 1
ATOM 672 C C . ARG A 1 88 ? -13.836 -9.419 -4.571 1.00 87.00 88 ARG A C 1
ATOM 674 O O . ARG A 1 88 ? -14.387 -8.443 -4.074 1.00 87.00 88 ARG A O 1
ATOM 681 N N . ARG A 1 89 ? -14.530 -10.428 -5.105 1.00 81.62 89 ARG A N 1
ATOM 682 C CA . ARG A 1 89 ? -16.000 -10.438 -5.201 1.00 81.62 89 ARG A CA 1
ATOM 683 C C . ARG A 1 89 ? -16.622 -11.363 -4.146 1.00 81.62 89 ARG A C 1
ATOM 685 O O . ARG A 1 89 ? -16.136 -12.486 -3.999 1.00 81.62 89 ARG A O 1
ATOM 692 N N . PRO A 1 90 ? -17.734 -10.969 -3.493 1.00 71.81 90 PRO A N 1
ATOM 693 C CA . PRO A 1 90 ? -18.494 -11.859 -2.620 1.00 71.81 90 PRO A CA 1
ATOM 694 C C . PRO A 1 90 ? -19.073 -13.038 -3.408 1.00 71.81 90 PRO A C 1
ATOM 696 O O . PRO A 1 90 ? -19.664 -12.845 -4.474 1.00 71.81 90 PRO A O 1
ATOM 699 N N . GLY A 1 91 ? -18.948 -14.257 -2.882 1.00 60.09 91 GLY A N 1
ATOM 700 C CA . GLY A 1 91 ? -19.735 -15.416 -3.320 1.00 60.09 91 GLY A CA 1
ATOM 701 C C . GLY A 1 91 ? -19.567 -15.905 -4.771 1.00 60.09 91 GLY A C 1
ATOM 702 O O . GLY A 1 91 ? -20.385 -16.709 -5.214 1.00 60.09 91 GLY A O 1
ATOM 703 N N . ARG A 1 92 ? -18.555 -15.463 -5.536 1.00 53.72 92 ARG A N 1
ATOM 704 C CA . ARG A 1 92 ? -18.285 -15.959 -6.903 1.00 53.72 92 ARG A CA 1
ATOM 705 C C . ARG A 1 92 ? -16.810 -16.313 -7.107 1.00 53.72 92 ARG A C 1
ATOM 707 O O . ARG A 1 92 ? -15.997 -15.428 -7.350 1.00 53.72 92 ARG A O 1
ATOM 714 N N . GLY A 1 93 ? -16.500 -17.609 -7.116 1.00 48.09 93 GLY A N 1
ATOM 715 C CA . GLY A 1 93 ? -15.356 -18.158 -7.850 1.00 48.09 93 GLY A CA 1
ATOM 716 C C . GLY A 1 93 ? -15.864 -18.777 -9.154 1.00 48.09 93 GLY A C 1
ATOM 717 O O . GLY A 1 93 ? -16.752 -19.623 -9.111 1.00 48.09 93 GLY A O 1
ATOM 718 N N . SER A 1 94 ? -15.342 -18.358 -10.312 1.00 42.41 94 SER A N 1
ATOM 719 C CA . SER A 1 94 ? -15.726 -18.910 -11.630 1.00 42.41 94 SER A CA 1
ATOM 720 C C . SER A 1 94 ? -15.236 -20.352 -11.857 1.00 42.41 94 SER A C 1
ATOM 722 O O . SER A 1 94 ? -15.559 -20.974 -12.864 1.00 42.41 94 SER A O 1
ATOM 724 N N . CYS A 1 95 ? -14.465 -20.887 -10.920 1.00 41.12 95 CYS A N 1
ATOM 725 C CA . CYS A 1 95 ? -13.911 -22.229 -10.904 1.00 41.12 95 CYS A CA 1
ATOM 726 C C . CYS A 1 95 ? -13.865 -22.619 -9.427 1.00 41.12 95 CYS A C 1
ATOM 728 O O . CYS A 1 95 ? -13.096 -22.044 -8.660 1.00 41.12 95 CYS A O 1
ATOM 730 N N . GLY A 1 96 ? -14.801 -23.471 -9.006 1.00 44.44 96 GLY A N 1
ATOM 731 C CA . GLY A 1 96 ? -15.099 -23.697 -7.597 1.00 44.44 96 GLY A CA 1
ATOM 732 C C . GLY A 1 96 ? -13.860 -23.989 -6.757 1.00 44.44 96 GLY A C 1
ATOM 733 O O . GLY A 1 96 ? -13.137 -24.923 -7.061 1.00 44.44 96 GLY A O 1
ATOM 734 N N . PHE A 1 97 ? -13.672 -23.223 -5.680 1.00 46.78 97 PHE A N 1
ATOM 735 C CA . PHE A 1 97 ? -13.068 -23.709 -4.444 1.00 46.78 97 PHE A CA 1
ATOM 736 C C . PHE A 1 97 ? -13.533 -22.892 -3.228 1.00 46.78 97 PHE A C 1
ATOM 738 O O . PHE A 1 97 ? -13.508 -21.666 -3.223 1.00 46.78 97 PHE A O 1
ATOM 745 N N . SER A 1 98 ? -13.959 -23.671 -2.230 1.00 37.09 98 SER A N 1
ATOM 746 C CA . SER A 1 98 ? -13.986 -23.513 -0.771 1.00 37.09 98 SER A CA 1
ATOM 747 C C . SER A 1 98 ? -14.341 -22.171 -0.113 1.00 37.09 98 SER A C 1
ATOM 749 O O . SER A 1 98 ? -13.641 -21.169 -0.215 1.00 37.09 98 SER A O 1
ATOM 751 N N . GLN A 1 99 ? -15.333 -22.273 0.776 1.00 38.91 99 GLN A N 1
ATOM 752 C CA . GLN A 1 99 ? -15.743 -21.336 1.830 1.00 38.91 99 GLN A CA 1
ATOM 753 C C . GLN A 1 99 ? -14.601 -20.926 2.799 1.00 38.91 99 GLN A C 1
ATOM 755 O O . GLN A 1 99 ? -14.811 -20.061 3.643 1.00 38.91 99 GLN A O 1
ATOM 760 N N . SER A 1 100 ? -13.404 -21.523 2.668 1.00 38.91 100 SER A N 1
ATOM 761 C CA . SER A 1 100 ? -12.218 -21.310 3.514 1.00 38.91 100 SER A CA 1
ATOM 762 C C . SER A 1 100 ? -10.984 -20.752 2.782 1.00 38.91 100 SER A C 1
ATOM 764 O O . SER A 1 100 ? -9.957 -20.533 3.422 1.00 38.91 100 SER A O 1
ATOM 766 N N . ALA A 1 101 ? -11.022 -20.518 1.465 1.00 47.16 101 ALA A N 1
ATOM 767 C CA . ALA A 1 101 ? -9.863 -19.979 0.750 1.00 47.16 101 ALA A CA 1
ATOM 768 C C . ALA A 1 101 ? -9.829 -18.449 0.877 1.00 47.16 101 ALA A C 1
ATOM 770 O O . ALA A 1 101 ? -10.272 -17.700 0.001 1.00 47.16 101 ALA A O 1
ATOM 771 N N . THR A 1 102 ? -9.279 -17.960 1.984 1.00 56.94 102 THR A N 1
ATOM 772 C CA . THR A 1 102 ? -9.002 -16.535 2.190 1.00 56.94 102 THR A CA 1
ATOM 773 C C . THR A 1 102 ? -8.001 -15.976 1.180 1.00 56.94 102 THR A C 1
ATOM 775 O O . THR A 1 102 ? -7.719 -14.799 1.268 1.00 56.94 102 THR A O 1
ATOM 778 N N . GLY A 1 103 ? -7.483 -16.746 0.210 1.00 72.19 103 GLY A N 1
ATOM 779 C CA . GLY A 1 103 ? -6.526 -16.263 -0.797 1.00 72.19 103 GLY A CA 1
ATOM 780 C C . GLY A 1 103 ? -5.333 -15.531 -0.174 1.00 72.19 103 GLY A C 1
ATOM 781 O O . GLY A 1 103 ? -4.757 -14.635 -0.784 1.00 72.19 103 GLY A O 1
ATOM 782 N N . ARG A 1 104 ? -4.994 -15.892 1.071 1.00 84.31 104 ARG A N 1
ATOM 783 C CA . ARG A 1 104 ? -3.864 -15.333 1.798 1.00 84.31 104 ARG A CA 1
ATOM 784 C C . ARG A 1 104 ? -2.584 -15.996 1.333 1.00 84.31 104 ARG A C 1
ATOM 786 O O . ARG A 1 104 ? -2.544 -17.210 1.146 1.00 84.31 104 ARG A O 1
ATOM 793 N N . GLY A 1 105 ? -1.551 -15.187 1.159 1.00 86.19 105 GLY A N 1
ATOM 794 C CA . GLY A 1 105 ? -0.188 -15.641 0.930 1.00 86.19 105 GLY A CA 1
ATOM 795 C C . GLY A 1 105 ? 0.684 -15.196 2.091 1.00 86.19 105 GLY A C 1
ATOM 796 O O . GLY A 1 105 ? 0.680 -14.019 2.434 1.00 86.19 105 GLY A O 1
ATOM 797 N N . VAL A 1 106 ? 1.423 -16.123 2.689 1.00 90.06 106 VAL A N 1
ATOM 798 C CA . VAL A 1 106 ? 2.393 -15.828 3.749 1.00 90.06 106 VAL A CA 1
ATOM 799 C C . VAL A 1 106 ? 3.766 -15.815 3.104 1.00 90.06 106 VAL A C 1
ATOM 801 O O . VAL A 1 106 ? 4.179 -16.815 2.518 1.00 90.06 106 VAL A O 1
ATOM 804 N N . LEU A 1 107 ? 4.434 -14.667 3.134 1.00 91.38 107 LEU A N 1
ATOM 805 C CA . LEU A 1 107 ? 5.654 -14.414 2.376 1.00 91.38 107 LEU A CA 1
ATOM 806 C C . LEU A 1 107 ? 6.807 -14.002 3.282 1.00 91.38 107 LEU A C 1
ATOM 808 O O . LEU A 1 107 ? 6.607 -13.313 4.273 1.00 91.38 107 LEU A O 1
ATOM 812 N N . SER A 1 108 ? 8.030 -14.348 2.897 1.00 92.50 108 SER A N 1
ATOM 813 C CA . SER A 1 108 ? 9.227 -13.920 3.619 1.00 92.50 108 SER A CA 1
ATOM 814 C C . SER A 1 108 ? 9.547 -12.451 3.324 1.00 92.50 108 SER A C 1
ATOM 816 O O . SER A 1 108 ? 9.815 -12.094 2.171 1.00 92.50 108 SER A O 1
ATOM 818 N N . MET A 1 109 ? 9.603 -11.600 4.356 1.00 90.81 109 MET A N 1
ATOM 819 C CA . MET A 1 109 ? 10.005 -10.192 4.196 1.00 90.81 109 MET A CA 1
ATOM 820 C C . MET A 1 109 ? 11.443 -10.056 3.686 1.00 90.81 109 MET A C 1
ATOM 822 O O . MET A 1 109 ? 11.743 -9.158 2.899 1.00 90.81 109 MET A O 1
ATOM 826 N N . ALA A 1 110 ? 12.330 -10.987 4.054 1.00 91.44 110 ALA A N 1
ATOM 827 C CA . ALA A 1 110 ? 13.696 -11.015 3.543 1.00 91.44 110 ALA A CA 1
ATOM 828 C C . ALA A 1 110 ? 13.721 -11.205 2.017 1.00 91.44 110 ALA A C 1
ATOM 830 O O . ALA A 1 110 ? 14.402 -10.457 1.315 1.00 91.44 110 ALA A O 1
ATOM 831 N N . ALA A 1 111 ? 12.934 -12.144 1.483 1.00 93.25 111 ALA A N 1
ATOM 832 C CA . ALA A 1 111 ? 12.835 -12.355 0.038 1.00 93.25 111 ALA A CA 1
ATOM 833 C C . ALA A 1 111 ? 12.179 -11.163 -0.679 1.00 93.25 111 ALA A C 1
ATOM 835 O O . ALA A 1 111 ? 12.690 -10.706 -1.707 1.00 93.25 111 ALA A O 1
ATOM 836 N N . LEU A 1 112 ? 11.109 -10.604 -0.099 1.00 92.06 112 LEU A N 1
ATOM 837 C CA . LEU A 1 112 ? 10.443 -9.409 -0.626 1.00 92.06 112 LEU A CA 1
ATOM 838 C C . LEU A 1 112 ? 11.396 -8.211 -0.701 1.00 92.06 112 LEU A C 1
ATOM 840 O O . LEU A 1 112 ? 11.336 -7.451 -1.669 1.00 92.06 112 LEU A O 1
ATOM 844 N N . SER A 1 113 ? 12.341 -8.092 0.239 1.00 93.12 113 SER A N 1
ATOM 845 C CA . SER A 1 113 ? 13.358 -7.033 0.211 1.00 93.12 113 SER A CA 1
ATOM 846 C C . SER A 1 113 ? 14.319 -7.125 -0.983 1.00 93.12 113 SER A C 1
ATOM 848 O O . SER A 1 113 ? 14.902 -6.122 -1.396 1.00 93.12 113 SER A O 1
ATOM 850 N N . HIS A 1 114 ? 14.426 -8.301 -1.605 1.00 93.31 114 HIS A N 1
ATOM 851 C CA . HIS A 1 114 ? 15.140 -8.519 -2.866 1.00 93.31 114 HIS A CA 1
ATOM 852 C C . HIS A 1 114 ? 14.215 -8.507 -4.096 1.00 93.31 114 HIS A C 1
ATOM 854 O O . HIS A 1 114 ? 14.669 -8.748 -5.213 1.00 93.31 114 HIS A O 1
ATOM 860 N N . GLY A 1 115 ? 12.924 -8.209 -3.918 1.00 92.81 115 GLY A N 1
ATOM 861 C CA . GLY A 1 115 ? 11.923 -8.216 -4.983 1.00 92.81 115 GLY A CA 1
ATOM 862 C C . GLY A 1 115 ? 11.505 -9.618 -5.429 1.00 92.81 115 GLY A C 1
ATOM 863 O O . GLY A 1 115 ? 11.052 -9.775 -6.562 1.00 92.81 115 GLY A O 1
ATOM 864 N N . VAL A 1 116 ? 11.665 -10.631 -4.573 1.00 94.38 116 VAL A N 1
ATOM 865 C CA . VAL A 1 116 ? 11.327 -12.028 -4.876 1.00 94.38 116 VAL A CA 1
ATOM 866 C C . VAL A 1 116 ? 10.223 -12.514 -3.943 1.00 94.38 116 VAL A C 1
ATOM 868 O O . VAL A 1 116 ? 10.251 -12.292 -2.735 1.00 94.38 116 VAL A O 1
ATOM 871 N N . VAL A 1 117 ? 9.253 -13.220 -4.505 1.00 93.38 117 VAL A N 1
ATOM 872 C CA . VAL A 1 117 ? 8.147 -13.835 -3.780 1.00 93.38 117 VAL A CA 1
ATOM 873 C C . VAL A 1 117 ? 8.587 -15.219 -3.315 1.00 93.38 117 VAL A C 1
ATOM 875 O O . VAL A 1 117 ? 8.819 -16.119 -4.123 1.00 93.38 117 VAL A O 1
ATOM 878 N N . ARG A 1 118 ? 8.703 -15.405 -1.999 1.00 92.94 118 ARG A N 1
ATOM 879 C CA . ARG A 1 118 ? 8.947 -16.713 -1.379 1.00 92.94 118 ARG A CA 1
ATOM 880 C C . ARG A 1 118 ? 7.951 -16.939 -0.263 1.00 92.94 118 ARG A C 1
ATOM 882 O O . ARG A 1 118 ? 7.785 -16.065 0.581 1.00 92.94 118 ARG A O 1
ATOM 889 N N . VAL A 1 119 ? 7.312 -18.103 -0.291 1.00 90.81 119 VAL A N 1
ATOM 890 C CA . VAL A 1 119 ? 6.376 -18.529 0.750 1.00 90.81 119 VAL A CA 1
ATOM 891 C C . VAL A 1 119 ? 7.150 -18.804 2.035 1.00 90.81 119 VAL A C 1
ATOM 893 O O . VAL A 1 119 ? 8.241 -19.373 1.983 1.00 90.81 119 VAL A O 1
ATOM 896 N N . ASP A 1 120 ? 6.582 -18.389 3.159 1.00 89.56 120 ASP A N 1
ATOM 897 C CA . ASP A 1 120 ? 7.123 -18.596 4.503 1.00 89.56 120 ASP A CA 1
ATOM 898 C C . ASP A 1 120 ? 6.063 -19.246 5.412 1.00 89.56 120 ASP A C 1
ATOM 900 O O . ASP A 1 120 ? 4.896 -19.368 5.033 1.00 89.56 120 ASP A O 1
ATOM 904 N N . SER A 1 121 ? 6.466 -19.690 6.602 1.00 83.88 121 SER A N 1
ATOM 905 C CA . SER A 1 121 ? 5.561 -20.216 7.633 1.00 83.88 121 SER A CA 1
ATOM 906 C C . SER A 1 121 ? 4.901 -19.094 8.442 1.00 83.88 121 SER A C 1
ATOM 908 O O . SER A 1 121 ? 5.562 -18.109 8.767 1.00 83.88 121 SER A O 1
ATOM 910 N N . GLU A 1 122 ? 3.633 -19.278 8.832 1.00 74.75 122 GLU A N 1
ATOM 911 C CA . GLU A 1 122 ? 2.842 -18.298 9.607 1.00 74.75 122 GLU A CA 1
ATOM 912 C C . GLU A 1 122 ? 3.452 -17.934 10.971 1.00 74.75 122 GLU A C 1
ATOM 914 O O . GLU A 1 122 ? 3.225 -16.833 11.466 1.00 74.75 122 GLU A O 1
ATOM 919 N N . ASP A 1 123 ? 4.262 -18.817 11.560 1.00 74.62 123 ASP A N 1
ATOM 920 C CA . ASP A 1 123 ? 4.845 -18.618 12.893 1.00 74.62 123 ASP A CA 1
ATOM 921 C C . ASP A 1 123 ? 6.112 -17.743 12.892 1.00 74.62 123 ASP A C 1
ATOM 923 O O . ASP A 1 123 ? 6.668 -17.431 13.949 1.00 74.62 123 ASP A O 1
ATOM 92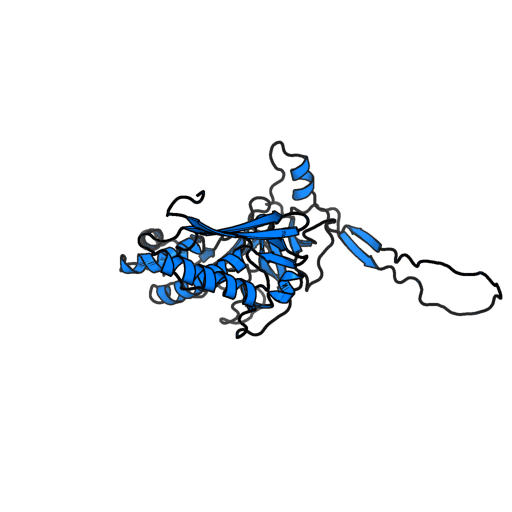7 N N . SER A 1 124 ? 6.603 -17.341 11.716 1.00 83.06 124 SER A N 1
ATOM 928 C CA . SER A 1 124 ? 7.811 -16.525 11.610 1.00 83.06 124 SER A CA 1
ATOM 929 C C . SER A 1 124 ? 7.504 -15.043 11.835 1.00 83.06 124 SER A C 1
ATOM 931 O O . SER A 1 124 ? 6.688 -14.448 11.131 1.00 83.06 124 SER A O 1
ATOM 933 N N . LEU A 1 125 ? 8.239 -14.404 12.754 1.00 79.06 125 LEU A N 1
ATOM 934 C CA . LEU A 1 125 ? 8.186 -12.950 12.986 1.00 79.06 125 LEU A CA 1
ATOM 935 C C . LEU A 1 125 ? 8.648 -12.128 11.772 1.00 79.06 125 LEU A C 1
ATOM 937 O O . LEU A 1 125 ? 8.395 -10.927 11.710 1.00 79.06 125 LEU A O 1
ATOM 941 N N . THR A 1 126 ? 9.333 -12.763 10.817 1.00 86.81 126 THR A N 1
ATOM 942 C CA . THR A 1 126 ? 9.785 -12.147 9.564 1.00 86.81 126 THR A CA 1
ATOM 943 C C . THR A 1 126 ? 8.892 -12.499 8.371 1.00 86.81 126 THR A C 1
ATOM 945 O O . THR A 1 126 ? 9.238 -12.190 7.225 1.00 86.81 126 THR A O 1
ATOM 948 N N . SER A 1 127 ? 7.730 -13.107 8.628 1.00 89.25 127 SER A N 1
ATOM 949 C CA . SER A 1 127 ? 6.714 -13.363 7.613 1.00 89.25 127 SER A CA 1
ATOM 950 C C . SER A 1 127 ? 5.724 -12.201 7.495 1.00 89.25 127 SER A C 1
ATOM 952 O O . SER A 1 127 ? 5.353 -11.550 8.472 1.00 89.25 127 SER A O 1
ATOM 954 N N . LEU A 1 128 ? 5.286 -11.944 6.268 1.00 88.75 128 LEU A N 1
ATOM 955 C CA . LEU A 1 128 ? 4.247 -10.989 5.922 1.00 88.75 128 LEU A CA 1
ATOM 956 C C . LEU A 1 128 ? 3.067 -11.750 5.328 1.00 88.75 128 LEU A C 1
ATOM 958 O O . LEU A 1 128 ? 3.190 -12.405 4.294 1.00 88.75 128 LEU A O 1
ATOM 962 N N . THR A 1 129 ? 1.904 -11.635 5.962 1.00 88.38 129 THR A N 1
ATOM 963 C CA . THR A 1 129 ? 0.658 -12.152 5.390 1.00 88.38 129 THR A CA 1
ATOM 964 C C . THR A 1 129 ? 0.062 -11.105 4.456 1.00 88.38 129 THR A C 1
ATOM 966 O O . THR A 1 129 ? -0.209 -9.983 4.874 1.00 88.38 129 THR A O 1
ATOM 969 N N . LEU A 1 130 ? -0.179 -11.483 3.205 1.00 87.50 130 LEU A N 1
ATOM 970 C CA . LEU A 1 130 ? -0.855 -10.672 2.198 1.00 87.50 130 LEU A CA 1
ATOM 971 C C . LEU A 1 130 ? -2.202 -11.277 1.827 1.00 87.50 130 LEU A C 1
ATOM 973 O O . LEU A 1 130 ? -2.373 -12.493 1.795 1.00 87.50 130 LEU A O 1
ATOM 977 N N . GLN A 1 131 ? -3.147 -10.407 1.497 1.00 88.62 131 GLN A N 1
ATOM 978 C CA . GLN A 1 131 ? -4.483 -10.757 1.034 1.00 88.62 131 GLN A CA 1
ATOM 979 C C . GLN A 1 131 ? -4.591 -10.467 -0.454 1.00 88.62 131 GLN A C 1
ATOM 981 O O . GLN A 1 131 ? -4.227 -9.374 -0.889 1.00 88.62 131 GLN A O 1
ATOM 986 N N . ASP A 1 132 ? -5.140 -11.401 -1.225 1.00 88.69 132 ASP A N 1
ATOM 987 C CA . ASP A 1 132 ? -5.452 -11.115 -2.619 1.00 88.69 132 ASP A CA 1
ATOM 988 C C . ASP A 1 132 ? -6.511 -10.007 -2.749 1.00 88.69 132 ASP A C 1
ATOM 990 O O . ASP A 1 132 ? -7.478 -9.918 -1.983 1.00 88.69 132 ASP A O 1
ATOM 994 N N . CYS A 1 133 ? -6.361 -9.203 -3.795 1.00 89.12 133 CYS A N 1
ATOM 995 C CA . CYS A 1 133 ? -7.338 -8.218 -4.240 1.00 89.12 133 CYS A CA 1
ATOM 996 C C . CYS A 1 133 ? -8.320 -8.802 -5.270 1.00 89.12 133 CYS A C 1
ATOM 998 O O . CYS A 1 133 ? -8.985 -8.054 -5.982 1.00 89.12 133 CYS A O 1
ATOM 1000 N N . GLY A 1 134 ? -8.430 -10.131 -5.368 1.00 88.56 134 GLY A N 1
ATOM 1001 C CA . GLY A 1 134 ? -9.235 -10.816 -6.373 1.00 88.56 134 GLY A CA 1
ATOM 1002 C C . GLY A 1 134 ? -8.587 -10.853 -7.756 1.00 88.56 134 GLY A C 1
ATOM 1003 O O . GLY A 1 134 ? -7.370 -10.810 -7.903 1.00 88.56 134 GLY A O 1
ATOM 1004 N N . GLN A 1 135 ? -9.423 -10.970 -8.787 1.00 89.88 135 GLN A N 1
ATOM 1005 C CA . GLN A 1 135 ? -8.986 -11.034 -10.183 1.00 89.88 135 GLN A CA 1
ATOM 1006 C C . GLN A 1 135 ? -9.043 -9.655 -10.844 1.00 89.88 135 GLN A C 1
ATOM 1008 O O . GLN A 1 135 ? -9.821 -8.784 -10.436 1.00 89.88 135 GLN A O 1
ATOM 1013 N N . VAL A 1 136 ? -8.245 -9.494 -11.899 1.00 92.19 136 VAL A N 1
ATOM 1014 C CA . VAL A 1 136 ? -8.238 -8.311 -12.771 1.00 92.19 136 VAL A CA 1
ATOM 1015 C C . VAL A 1 136 ? -9.653 -8.010 -13.282 1.00 92.19 136 VAL A C 1
ATOM 1017 O O . VAL A 1 136 ? -10.472 -8.914 -13.492 1.00 92.19 136 VAL A O 1
ATOM 1020 N N . MET A 1 137 ? -9.972 -6.725 -13.437 1.00 92.12 137 MET A N 1
ATOM 1021 C CA . MET A 1 137 ? -11.274 -6.295 -13.941 1.00 92.12 137 MET A CA 1
ATOM 1022 C C . MET A 1 137 ? -11.559 -6.847 -15.354 1.00 92.12 137 MET A C 1
ATOM 1024 O O . MET A 1 137 ? -10.643 -6.961 -16.167 1.00 92.12 137 MET A O 1
ATOM 1028 N N . PRO A 1 138 ? -12.821 -7.192 -15.682 1.00 90.25 138 PRO A N 1
ATOM 1029 C CA . PRO A 1 138 ? -13.180 -7.627 -17.029 1.00 90.25 138 PRO A CA 1
ATOM 1030 C C . PRO A 1 138 ? -12.806 -6.568 -18.067 1.00 90.25 138 PRO A C 1
ATOM 1032 O O . PRO A 1 138 ? -12.961 -5.378 -17.803 1.00 90.25 138 PRO A O 1
ATOM 1035 N N . ALA A 1 139 ? -12.355 -7.011 -19.242 1.00 89.50 139 ALA A N 1
ATOM 1036 C CA . ALA A 1 139 ? -11.866 -6.156 -20.331 1.00 89.50 139 ALA A CA 1
ATOM 1037 C C . ALA A 1 139 ? -10.603 -5.326 -20.017 1.00 89.50 139 ALA A C 1
ATOM 1039 O O . ALA A 1 139 ? -10.173 -4.551 -20.868 1.00 89.50 139 ALA A O 1
ATOM 1040 N N . ALA A 1 140 ? -9.979 -5.518 -18.851 1.00 93.31 140 ALA A N 1
ATOM 1041 C CA . ALA A 1 140 ? -8.647 -5.009 -18.559 1.00 93.31 140 ALA A CA 1
ATOM 1042 C C . ALA A 1 140 ? -7.606 -6.126 -18.715 1.00 93.31 140 ALA A C 1
ATOM 1044 O O . ALA A 1 140 ? -7.866 -7.291 -18.403 1.00 93.31 140 ALA A O 1
ATOM 1045 N N . GLN A 1 141 ? -6.408 -5.763 -19.160 1.00 94.19 141 GLN A N 1
ATOM 1046 C CA . GLN A 1 141 ? -5.236 -6.630 -19.119 1.00 94.19 141 GLN A CA 1
ATOM 1047 C C . GLN A 1 141 ? -4.224 -6.049 -18.140 1.00 94.19 141 GLN A C 1
ATOM 1049 O O . GLN A 1 141 ? -3.998 -4.840 -18.099 1.00 94.19 141 GLN A O 1
ATOM 1054 N N . MET A 1 142 ? -3.604 -6.924 -17.355 1.00 94.69 142 MET A N 1
ATOM 1055 C CA . MET A 1 142 ? -2.630 -6.548 -16.339 1.00 94.69 142 MET A CA 1
ATOM 1056 C C . MET A 1 142 ? -1.329 -7.299 -16.573 1.00 94.69 142 MET A C 1
ATOM 1058 O O . MET A 1 142 ? -1.339 -8.506 -16.812 1.00 94.69 142 MET A O 1
ATOM 1062 N N . VAL A 1 143 ? -0.220 -6.587 -16.440 1.00 95.81 143 VAL A N 1
ATOM 1063 C CA . VAL A 1 143 ? 1.123 -7.159 -16.418 1.00 95.81 143 VAL A CA 1
ATOM 1064 C C . VAL A 1 143 ? 1.905 -6.602 -15.237 1.00 95.81 143 VAL A C 1
ATOM 1066 O O . VAL A 1 143 ? 1.557 -5.564 -14.675 1.00 95.81 143 VAL A O 1
ATOM 1069 N N . VAL A 1 144 ? 2.973 -7.295 -14.861 1.00 96.81 144 VAL A N 1
ATOM 1070 C CA . VAL A 1 144 ? 3.887 -6.861 -13.804 1.00 96.81 144 VAL A CA 1
ATOM 1071 C C . VAL A 1 144 ? 5.243 -6.617 -14.446 1.00 96.81 144 VAL A C 1
ATOM 1073 O O . VAL A 1 144 ? 5.781 -7.510 -15.100 1.00 96.81 144 VAL A O 1
ATOM 1076 N N . VAL A 1 145 ? 5.776 -5.407 -14.299 1.00 96.31 145 VAL A N 1
ATOM 1077 C CA . VAL A 1 145 ? 7.064 -5.003 -14.882 1.00 96.31 145 VAL A CA 1
ATOM 1078 C C . VAL A 1 145 ? 8.039 -4.562 -13.804 1.00 96.31 145 VAL A C 1
ATOM 1080 O O . VAL A 1 145 ? 7.647 -4.185 -12.701 1.00 96.31 145 VAL A O 1
ATOM 1083 N N . ARG A 1 146 ? 9.332 -4.544 -14.123 1.00 94.00 146 ARG A N 1
ATOM 1084 C CA . ARG A 1 146 ? 10.359 -4.007 -13.230 1.00 94.00 146 ARG A CA 1
ATOM 1085 C C . ARG A 1 146 ? 10.013 -2.565 -12.823 1.00 94.00 146 ARG A C 1
ATOM 1087 O O . ARG A 1 146 ? 9.664 -1.724 -13.658 1.00 94.00 146 ARG A O 1
ATOM 1094 N N . SER A 1 147 ? 10.113 -2.292 -11.521 1.00 88.19 147 SER A N 1
ATOM 1095 C CA . SER A 1 147 ? 9.799 -0.974 -10.949 1.00 88.19 147 SER A CA 1
ATOM 1096 C C . SER A 1 147 ? 10.802 0.105 -11.370 1.00 88.19 147 SER A C 1
ATOM 1098 O O . SER A 1 147 ? 10.437 1.267 -11.484 1.00 88.19 147 SER A O 1
ATOM 1100 N N . GLU A 1 148 ? 12.050 -0.295 -11.626 1.00 87.88 148 GLU A N 1
ATOM 1101 C CA . GLU A 1 148 ? 13.159 0.586 -11.991 1.00 87.88 148 GLU A CA 1
ATOM 1102 C C . GLU A 1 148 ? 13.732 0.220 -13.362 1.00 87.88 148 GLU A C 1
ATOM 1104 O O . GLU A 1 148 ? 13.890 -0.960 -13.690 1.00 87.88 148 GLU A O 1
ATOM 1109 N N . GLY A 1 149 ? 14.104 1.238 -14.137 1.00 89.00 149 GLY A N 1
ATOM 1110 C CA . GLY A 1 149 ? 14.693 1.075 -15.465 1.00 89.00 149 GLY A CA 1
ATOM 1111 C C . GLY A 1 149 ? 13.673 0.708 -16.549 1.00 89.00 149 GLY A C 1
ATOM 1112 O O . GLY A 1 149 ? 12.534 1.179 -16.547 1.00 89.00 149 GLY A O 1
ATOM 1113 N N . ALA A 1 150 ? 14.108 -0.102 -17.519 1.00 91.19 150 ALA A N 1
ATOM 1114 C CA . ALA A 1 150 ? 13.262 -0.525 -18.632 1.00 91.19 150 ALA A CA 1
ATOM 1115 C C . ALA A 1 150 ? 12.060 -1.366 -18.141 1.00 91.19 150 ALA A C 1
ATOM 1117 O O . ALA A 1 150 ? 12.216 -2.144 -17.195 1.00 91.19 150 ALA A O 1
ATOM 1118 N N . PRO A 1 151 ? 10.873 -1.250 -18.776 1.00 94.25 151 PRO A N 1
ATOM 1119 C CA . PRO A 1 151 ? 9.642 -1.950 -18.387 1.00 94.25 151 PRO A CA 1
ATOM 1120 C C . PRO A 1 151 ? 9.671 -3.436 -18.781 1.00 94.25 151 PRO A C 1
ATOM 1122 O O . PRO A 1 151 ? 8.846 -3.922 -19.551 1.00 94.25 151 PRO A O 1
ATOM 1125 N N . VAL A 1 152 ? 10.651 -4.166 -18.265 1.00 95.12 152 VAL A N 1
ATOM 1126 C CA . VAL A 1 152 ? 10.812 -5.599 -18.503 1.00 95.12 152 VAL A CA 1
ATOM 1127 C C . VAL A 1 152 ? 9.793 -6.361 -17.672 1.00 95.12 152 VAL A C 1
ATOM 1129 O O . VAL A 1 152 ? 9.644 -6.074 -16.483 1.00 95.12 152 VAL A O 1
ATOM 1132 N N . LEU A 1 153 ? 9.119 -7.336 -18.277 1.00 95.00 153 LEU A N 1
ATOM 1133 C CA . LEU A 1 153 ? 8.197 -8.218 -17.574 1.00 95.00 153 LEU A CA 1
ATOM 1134 C C . LEU A 1 153 ? 8.893 -8.972 -16.440 1.00 95.00 153 LEU A C 1
ATOM 1136 O O . LEU A 1 153 ? 9.956 -9.571 -16.608 1.00 95.00 153 LEU A O 1
ATOM 1140 N N . CYS A 1 154 ? 8.256 -8.954 -15.276 1.00 94.75 154 CYS A N 1
ATOM 1141 C CA . CYS A 1 154 ? 8.676 -9.736 -14.129 1.00 94.75 154 CYS A CA 1
ATOM 1142 C C . CYS A 1 154 ? 8.368 -11.219 -14.348 1.00 94.75 154 CYS A C 1
ATOM 1144 O O . CYS A 1 154 ? 7.350 -11.587 -14.938 1.00 94.75 154 CYS A O 1
ATOM 1146 N N . LYS A 1 155 ? 9.238 -12.080 -13.815 1.00 92.38 155 LYS A N 1
ATOM 1147 C CA . LYS A 1 155 ? 8.946 -13.513 -13.681 1.00 92.38 155 LYS A CA 1
ATOM 1148 C C . LYS A 1 155 ? 7.837 -13.729 -12.645 1.00 92.38 155 LYS A C 1
ATOM 1150 O O . LYS A 1 155 ? 7.575 -12.862 -11.817 1.00 92.38 155 LYS A O 1
ATOM 1155 N N . THR A 1 156 ? 7.215 -14.906 -12.657 1.00 87.31 156 THR A N 1
ATOM 1156 C CA . THR A 1 156 ? 6.100 -15.249 -11.753 1.00 87.31 156 THR A CA 1
ATOM 1157 C C . THR A 1 156 ? 6.458 -15.135 -10.267 1.00 87.31 156 THR A C 1
ATOM 1159 O O . THR A 1 156 ? 5.592 -14.857 -9.446 1.00 87.31 156 THR A O 1
ATOM 1162 N N . ASP A 1 157 ? 7.728 -15.333 -9.909 1.00 90.94 157 ASP A N 1
ATOM 1163 C CA . ASP A 1 157 ? 8.248 -15.231 -8.544 1.00 90.94 157 ASP A CA 1
ATOM 1164 C C . ASP A 1 157 ? 8.859 -13.857 -8.225 1.00 90.94 157 ASP A C 1
ATOM 1166 O O . ASP A 1 157 ? 9.557 -13.713 -7.224 1.00 90.94 157 ASP A O 1
ATOM 1170 N N . GLN A 1 158 ? 8.626 -12.839 -9.056 1.00 93.88 158 GLN A N 1
ATOM 1171 C CA . GLN A 1 158 ? 9.177 -11.500 -8.870 1.00 93.88 158 GLN A CA 1
ATOM 1172 C C . GLN A 1 158 ? 8.089 -10.470 -8.589 1.00 93.88 158 GLN A C 1
ATOM 1174 O O . GLN A 1 158 ? 7.025 -10.457 -9.206 1.00 93.88 158 GLN A O 1
ATOM 1179 N N . VAL A 1 159 ? 8.409 -9.559 -7.676 1.00 94.88 159 VAL A N 1
ATOM 1180 C CA . VAL A 1 159 ? 7.601 -8.377 -7.396 1.00 94.88 159 VAL A CA 1
ATOM 1181 C C . VAL A 1 159 ? 7.990 -7.272 -8.368 1.00 94.88 159 VAL A C 1
ATOM 1183 O O . VAL A 1 159 ? 9.172 -6.958 -8.540 1.00 94.88 159 VAL A O 1
ATOM 1186 N N . GLY A 1 160 ? 6.987 -6.636 -8.957 1.00 95.81 160 GLY A N 1
ATOM 1187 C CA . GLY A 1 160 ? 7.175 -5.490 -9.831 1.00 95.81 160 GLY A CA 1
ATOM 1188 C C . GLY A 1 160 ? 6.051 -4.479 -9.699 1.00 95.81 160 GLY A C 1
ATOM 1189 O O . GLY A 1 160 ? 5.161 -4.611 -8.863 1.00 95.81 160 GLY A O 1
ATOM 1190 N N . GLU A 1 161 ? 6.106 -3.451 -10.532 1.00 96.69 161 GLU A N 1
ATOM 1191 C CA . GLU A 1 161 ? 5.019 -2.498 -10.674 1.00 96.69 161 GLU A CA 1
ATOM 1192 C C . GLU A 1 161 ? 3.915 -3.081 -11.553 1.00 96.69 161 GLU A C 1
ATOM 1194 O O . GLU A 1 161 ? 4.159 -3.588 -12.652 1.00 96.69 161 GLU A O 1
ATOM 1199 N N . ILE A 1 162 ? 2.685 -2.975 -11.065 1.00 96.50 162 ILE A N 1
ATOM 1200 C CA . ILE A 1 162 ? 1.495 -3.383 -11.791 1.00 96.50 162 ILE A CA 1
ATOM 1201 C C . ILE A 1 162 ? 1.207 -2.343 -12.874 1.00 96.50 162 ILE A C 1
ATOM 1203 O O . ILE A 1 162 ? 1.029 -1.155 -12.590 1.00 96.50 162 ILE A O 1
ATOM 1207 N N . CYS A 1 163 ? 1.123 -2.803 -14.116 1.00 97.06 163 CYS A N 1
ATOM 1208 C CA . CYS A 1 163 ? 0.722 -2.002 -15.261 1.00 97.06 163 CYS A CA 1
ATOM 1209 C C . CYS A 1 163 ? -0.576 -2.549 -15.851 1.00 97.06 163 CYS A C 1
ATOM 1211 O O . CYS A 1 163 ? -0.748 -3.764 -15.972 1.00 97.06 163 CYS A O 1
ATOM 1213 N N . VAL A 1 164 ? -1.486 -1.655 -16.227 1.00 96.69 164 VAL A N 1
ATOM 1214 C CA . VAL A 1 164 ? -2.819 -2.016 -16.723 1.00 96.69 164 VAL A CA 1
ATOM 1215 C C . VAL A 1 164 ? -3.085 -1.330 -18.050 1.00 96.69 164 VAL A C 1
ATOM 1217 O O . VAL A 1 164 ? -2.792 -0.149 -18.207 1.00 96.69 164 VAL A O 1
ATOM 1220 N N . THR A 1 165 ? -3.680 -2.064 -18.982 1.00 95.12 165 THR A N 1
ATOM 1221 C CA . THR A 1 165 ? -4.356 -1.492 -20.148 1.00 95.12 165 THR A CA 1
ATOM 1222 C C . THR A 1 165 ? -5.842 -1.824 -20.064 1.00 95.12 165 THR A C 1
ATOM 1224 O O . THR A 1 165 ? -6.234 -2.955 -19.763 1.00 95.12 165 THR A O 1
ATOM 1227 N N . SER A 1 166 ? -6.683 -0.804 -20.206 1.00 93.81 166 SER A N 1
ATOM 1228 C CA . SER A 1 166 ? -8.139 -0.895 -20.101 1.00 93.81 166 SER A CA 1
ATOM 1229 C C . SER A 1 166 ? -8.760 0.350 -20.723 1.00 93.81 166 SER A C 1
ATOM 1231 O O . SER A 1 166 ? -8.199 1.437 -20.618 1.00 93.81 166 SER A O 1
ATOM 1233 N N . GLY A 1 167 ? -9.982 0.240 -21.250 1.00 91.44 167 GLY A N 1
ATOM 1234 C CA . GLY A 1 167 ? -10.769 1.413 -21.655 1.00 91.44 167 GLY A CA 1
ATOM 1235 C C . GLY A 1 167 ? -11.137 2.352 -20.496 1.00 91.44 167 GLY A C 1
ATOM 1236 O O . GLY A 1 167 ? -11.675 3.430 -20.726 1.00 91.44 167 GLY A O 1
ATOM 1237 N N . SER A 1 168 ? -10.873 1.945 -19.251 1.00 89.56 168 SER A N 1
ATOM 1238 C CA . SER A 1 168 ? -11.114 2.744 -18.051 1.00 89.56 168 SER A CA 1
ATOM 1239 C C . SER A 1 168 ? -9.884 3.473 -17.520 1.00 89.56 168 SER A C 1
ATOM 1241 O O . SER A 1 168 ? -10.055 4.232 -16.576 1.00 89.56 168 SER A O 1
ATOM 1243 N N . THR A 1 169 ? -8.665 3.243 -18.027 1.00 93.69 169 THR A N 1
ATOM 1244 C CA . THR A 1 169 ? -7.475 3.935 -17.500 1.00 93.69 169 THR A CA 1
ATOM 1245 C C . THR A 1 169 ? -7.478 5.414 -17.880 1.00 93.69 169 THR A C 1
ATOM 1247 O O . THR A 1 169 ? -8.041 5.808 -18.901 1.00 93.69 169 THR A O 1
ATOM 1250 N N . SER A 1 170 ? -6.835 6.252 -17.067 1.00 92.44 170 SER A N 1
ATOM 1251 C CA . SER A 1 170 ? -6.640 7.659 -17.426 1.00 92.44 170 SER A CA 1
A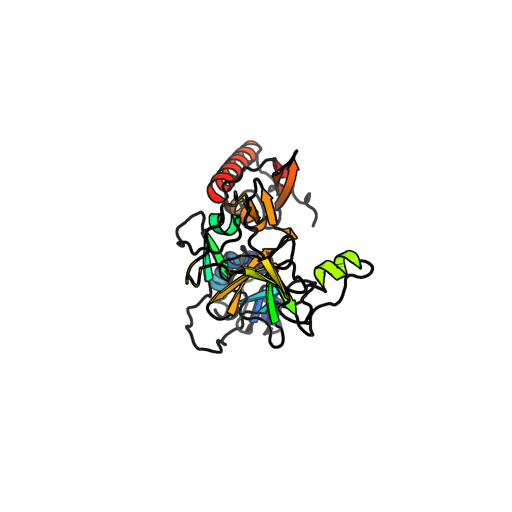TOM 1252 C C . SER A 1 170 ? -5.592 7.816 -18.539 1.00 92.44 170 SER A C 1
ATOM 1254 O O . SER A 1 170 ? -4.877 6.870 -18.872 1.00 92.44 170 SER A O 1
ATOM 1256 N N . ALA A 1 171 ? -5.547 8.998 -19.161 1.00 91.19 171 ALA A N 1
ATOM 1257 C CA . ALA A 1 171 ? -4.762 9.230 -20.378 1.00 91.19 171 ALA A CA 1
ATOM 1258 C C . ALA A 1 171 ? -3.482 10.057 -20.164 1.00 91.19 171 ALA A C 1
ATOM 1260 O O . ALA A 1 171 ? -2.521 9.904 -20.918 1.00 91.19 171 ALA A O 1
ATOM 1261 N N . SER A 1 172 ? -3.473 10.976 -19.193 1.00 95.44 172 SER A N 1
ATOM 1262 C CA . SER A 1 172 ? -2.372 11.930 -19.014 1.00 95.44 172 SER A CA 1
ATOM 1263 C C . SER A 1 172 ? -2.449 12.691 -17.697 1.00 95.44 172 SER A C 1
ATOM 1265 O O . SER A 1 172 ? -3.542 12.954 -17.192 1.00 95.44 172 SER A O 1
ATOM 1267 N N . TYR A 1 173 ? -1.301 13.182 -17.235 1.00 96.50 173 TYR A N 1
ATOM 1268 C CA . TYR A 1 173 ? -1.229 14.261 -16.256 1.00 96.50 173 TYR A CA 1
ATOM 1269 C C . TYR A 1 173 ? -1.291 15.619 -16.963 1.00 96.50 173 TYR A C 1
ATOM 1271 O O . TYR A 1 173 ? -0.533 15.886 -17.897 1.00 96.50 173 TYR A O 1
ATOM 1279 N N . PHE A 1 174 ? -2.184 16.499 -16.508 1.00 95.81 174 PHE A N 1
ATOM 1280 C CA . PHE A 1 174 ? -2.376 17.810 -17.124 1.00 95.81 174 PHE A CA 1
ATOM 1281 C C . PHE A 1 174 ? -1.107 18.674 -17.019 1.00 95.81 174 PHE A C 1
ATOM 1283 O O . PHE A 1 174 ? -0.640 18.961 -15.919 1.00 95.81 174 PHE A O 1
ATOM 1290 N N . GLY A 1 175 ? -0.555 19.089 -18.165 1.00 96.00 175 GLY A N 1
ATOM 1291 C CA . GLY A 1 175 ? 0.631 19.953 -18.242 1.00 96.00 175 GLY A CA 1
ATOM 1292 C C . GLY A 1 175 ? 1.968 19.270 -17.925 1.00 96.00 175 GLY A C 1
ATOM 1293 O O . GLY A 1 175 ? 2.980 19.957 -17.812 1.00 96.00 175 GLY A O 1
ATOM 1294 N N . LEU A 1 176 ? 1.994 17.939 -17.781 1.00 96.50 176 LEU A N 1
ATOM 1295 C CA . LEU A 1 176 ? 3.186 17.172 -17.403 1.00 96.50 176 LEU A CA 1
ATOM 1296 C C . LEU A 1 176 ? 3.481 16.071 -18.433 1.00 96.50 176 LEU A C 1
ATOM 1298 O O . LEU A 1 176 ? 3.380 14.879 -18.138 1.00 96.50 176 LEU A O 1
ATOM 1302 N N . ASP A 1 177 ? 3.862 16.454 -19.654 1.00 94.81 177 ASP A N 1
ATOM 1303 C CA . ASP A 1 177 ? 4.088 15.515 -20.768 1.00 94.81 177 ASP A CA 1
ATOM 1304 C C . ASP A 1 177 ? 5.188 14.484 -20.479 1.00 94.81 177 ASP A C 1
ATOM 1306 O O . ASP A 1 177 ? 5.063 13.313 -20.841 1.00 94.81 177 ASP A O 1
ATOM 1310 N N . GLY A 1 178 ? 6.252 14.894 -19.779 1.00 94.12 178 GLY A N 1
ATOM 1311 C CA . GLY A 1 178 ? 7.346 13.999 -19.391 1.00 94.12 178 GLY A CA 1
ATOM 1312 C C . GLY A 1 178 ? 6.873 12.866 -18.478 1.00 94.12 178 GLY A C 1
ATOM 1313 O O . GLY A 1 178 ? 7.117 11.696 -18.770 1.00 94.12 178 GLY A O 1
ATOM 1314 N N . MET A 1 179 ? 6.131 13.208 -17.419 1.00 93.88 179 MET A N 1
ATOM 1315 C CA . MET A 1 179 ? 5.520 12.218 -16.522 1.00 93.88 179 MET A CA 1
ATOM 1316 C C . MET A 1 179 ? 4.420 11.421 -17.224 1.00 93.88 179 MET A C 1
ATOM 1318 O O . MET A 1 179 ? 4.226 10.240 -16.945 1.00 93.88 179 MET A O 1
ATOM 1322 N N . THR A 1 180 ? 3.711 12.052 -18.159 1.00 95.56 180 THR A N 1
ATOM 1323 C CA . THR A 1 180 ? 2.659 11.390 -18.922 1.00 95.56 180 THR A CA 1
ATOM 1324 C C . THR A 1 180 ? 3.228 10.275 -19.791 1.00 95.56 180 THR A C 1
ATOM 1326 O O . THR A 1 180 ? 2.736 9.151 -19.759 1.00 95.56 180 THR A O 1
ATOM 1329 N N . ASN A 1 181 ? 4.302 10.549 -20.532 1.00 94.50 181 ASN A N 1
ATOM 1330 C CA . ASN A 1 181 ? 4.927 9.550 -21.393 1.00 94.50 181 ASN A CA 1
ATOM 1331 C C . ASN A 1 181 ? 5.533 8.392 -20.585 1.00 94.50 181 ASN A C 1
ATOM 1333 O O . ASN A 1 181 ? 5.450 7.249 -21.022 1.00 94.50 181 ASN A O 1
ATOM 1337 N N . SER A 1 182 ? 6.100 8.655 -19.403 1.00 93.00 182 SER A N 1
ATOM 1338 C CA . SER A 1 182 ? 6.664 7.594 -18.559 1.00 93.00 182 SER A CA 1
ATOM 1339 C C . SER A 1 182 ? 5.607 6.736 -17.853 1.00 93.00 182 SER A C 1
ATOM 1341 O O . SER A 1 182 ? 5.876 5.569 -17.564 1.00 93.00 182 SER A O 1
ATOM 1343 N N . THR A 1 183 ? 4.423 7.296 -17.582 1.00 95.56 183 THR A N 1
ATOM 1344 C CA . THR A 1 183 ? 3.366 6.638 -16.796 1.00 95.56 183 THR A CA 1
ATOM 1345 C C . THR A 1 183 ? 2.302 5.986 -17.674 1.00 95.56 183 THR A C 1
ATOM 1347 O O . THR A 1 183 ? 1.934 4.848 -17.411 1.00 95.56 183 THR A O 1
ATOM 1350 N N . PHE A 1 184 ? 1.831 6.664 -18.727 1.00 96.12 184 PHE A N 1
ATOM 1351 C CA . PHE A 1 184 ? 0.678 6.234 -19.535 1.00 96.12 184 PHE A CA 1
ATOM 1352 C C . PHE A 1 184 ? 1.042 5.566 -20.866 1.00 96.12 184 PHE A C 1
ATOM 1354 O O . PHE A 1 184 ? 0.166 5.017 -21.528 1.00 96.12 184 PHE A O 1
ATOM 1361 N N . LYS A 1 185 ? 2.31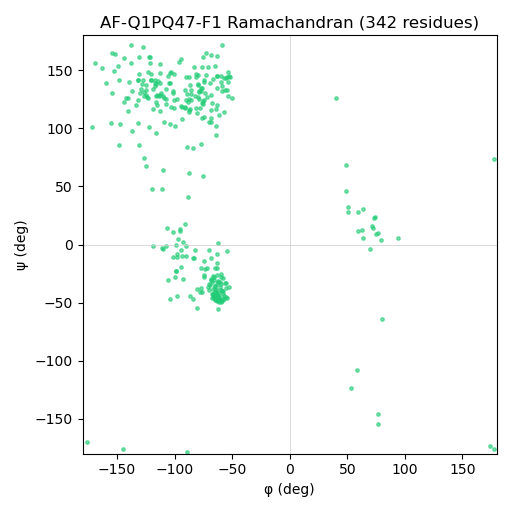1 5.628 -21.290 1.00 94.62 185 LYS A N 1
ATOM 1362 C CA . LYS A 1 185 ? 2.777 5.073 -22.574 1.00 94.62 185 LYS A CA 1
ATOM 1363 C C . LYS A 1 185 ? 3.838 4.002 -22.368 1.00 94.62 185 LYS A C 1
ATOM 1365 O O . LYS A 1 185 ? 4.904 4.024 -22.983 1.00 94.62 185 LYS A O 1
ATOM 1370 N N . VAL A 1 186 ? 3.565 3.071 -21.460 1.00 95.38 186 VAL A N 1
ATOM 1371 C CA . VAL A 1 186 ? 4.499 1.993 -21.139 1.00 95.38 186 VAL A CA 1
ATOM 1372 C C . VAL A 1 186 ? 4.279 0.833 -22.087 1.00 95.38 186 VAL A C 1
ATOM 1374 O O . VAL A 1 186 ? 3.174 0.315 -22.186 1.00 95.38 186 VAL A O 1
ATOM 1377 N N . GLN A 1 187 ? 5.340 0.404 -22.761 1.00 95.06 187 GLN A N 1
ATOM 1378 C CA . GLN A 1 187 ? 5.313 -0.776 -23.614 1.00 95.06 187 GLN A CA 1
ATOM 1379 C C . GLN A 1 187 ? 6.134 -1.884 -22.938 1.00 95.06 187 GLN A C 1
ATOM 1381 O O . GLN A 1 187 ? 7.359 -1.766 -22.878 1.00 95.06 187 GLN A O 1
ATOM 1386 N N . PRO A 1 188 ? 5.495 -2.916 -22.356 1.00 94.69 188 PRO A N 1
ATOM 1387 C CA . PRO A 1 188 ? 6.202 -3.968 -21.637 1.00 94.69 188 PRO A CA 1
ATOM 1388 C C . PRO A 1 188 ? 7.074 -4.808 -22.572 1.00 94.69 188 PRO A C 1
ATOM 1390 O O . PRO A 1 188 ? 6.682 -5.115 -23.699 1.00 94.69 188 PRO A O 1
ATOM 1393 N N . ILE A 1 189 ? 8.246 -5.202 -22.082 1.00 94.44 189 ILE A N 1
ATOM 1394 C CA . ILE A 1 189 ? 9.290 -5.877 -22.858 1.00 94.44 189 ILE A CA 1
ATOM 1395 C C . ILE A 1 189 ? 9.532 -7.283 -22.298 1.00 94.44 189 ILE A C 1
ATOM 1397 O O . ILE A 1 189 ? 9.606 -7.465 -21.082 1.00 94.44 189 ILE A O 1
ATOM 1401 N N . LEU A 1 190 ? 9.707 -8.266 -23.179 1.00 89.75 190 LEU A N 1
ATOM 1402 C CA . LEU A 1 190 ? 10.284 -9.573 -22.857 1.00 89.75 190 LEU A CA 1
ATOM 1403 C C . LEU A 1 190 ? 11.807 -9.515 -23.025 1.00 89.75 190 LEU A C 1
ATOM 1405 O O . LEU A 1 190 ? 12.295 -9.052 -24.058 1.00 89.75 190 LEU A O 1
ATOM 1409 N N . GLU A 1 191 ? 12.541 -9.961 -22.004 1.00 84.44 191 GLU A N 1
ATOM 1410 C CA . GLU A 1 191 ? 13.982 -10.227 -22.085 1.00 84.44 191 GLU A CA 1
ATOM 1411 C C . GLU A 1 191 ? 14.183 -11.711 -22.417 1.00 84.44 191 GLU A C 1
ATOM 1413 O O . GLU A 1 191 ? 13.970 -12.567 -21.556 1.00 84.44 191 GLU A O 1
ATOM 1418 N N . ASP A 1 192 ? 14.617 -12.000 -23.646 1.00 74.44 192 ASP A N 1
ATOM 1419 C CA . ASP A 1 192 ? 15.052 -13.335 -24.059 1.00 74.44 192 ASP A CA 1
ATOM 1420 C C . ASP A 1 192 ? 16.584 -13.385 -24.153 1.00 74.44 192 ASP A C 1
ATOM 1422 O O . ASP A 1 192 ? 17.239 -12.453 -24.635 1.00 74.44 192 ASP A O 1
ATOM 1426 N N . PHE A 1 193 ? 17.165 -14.492 -23.688 1.00 68.88 193 PHE A N 1
ATOM 1427 C CA . PHE A 1 193 ? 18.598 -14.759 -23.803 1.00 68.88 193 PHE A CA 1
ATOM 1428 C C . PHE A 1 193 ? 18.854 -15.604 -25.047 1.00 68.88 193 PHE A C 1
ATOM 1430 O O . PHE A 1 193 ? 18.368 -16.733 -25.136 1.00 68.88 193 PHE A O 1
ATOM 1437 N N . ASP A 1 194 ? 19.634 -15.081 -25.991 1.00 55.16 194 ASP A N 1
ATOM 1438 C CA . ASP A 1 194 ? 20.034 -15.841 -27.171 1.00 55.16 194 ASP A CA 1
ATOM 1439 C C . ASP A 1 194 ? 21.023 -16.950 -26.762 1.00 55.16 194 ASP A C 1
ATOM 1441 O O . ASP A 1 194 ? 22.182 -16.689 -26.432 1.00 55.16 194 ASP A O 1
ATOM 1445 N N . GLN A 1 195 ? 20.556 -18.203 -26.734 1.00 49.88 195 GLN A N 1
ATOM 1446 C CA . GLN A 1 195 ? 21.387 -19.393 -26.515 1.00 49.88 195 GLN A CA 1
ATOM 1447 C C . GLN A 1 195 ? 21.958 -19.934 -27.836 1.00 49.88 195 GLN A C 1
ATOM 1449 O O . GLN A 1 195 ? 21.997 -21.141 -28.062 1.00 49.88 195 GLN A O 1
ATOM 1454 N N . THR A 1 196 ? 22.416 -19.088 -28.754 1.00 48.41 196 THR A N 1
ATOM 1455 C CA . THR A 1 196 ? 23.128 -19.577 -29.943 1.00 48.41 196 THR A CA 1
ATOM 1456 C C . THR A 1 196 ? 24.630 -19.683 -29.684 1.00 48.41 196 THR A C 1
ATOM 1458 O O . THR A 1 196 ? 25.403 -18.791 -30.027 1.00 48.41 196 THR A O 1
ATOM 1461 N N . LYS A 1 197 ? 25.046 -20.811 -29.081 1.00 47.41 197 LYS A N 1
ATOM 1462 C CA . LYS A 1 197 ? 26.266 -21.586 -29.424 1.00 47.41 197 LYS A CA 1
ATOM 1463 C C . LYS A 1 197 ? 26.452 -22.793 -28.485 1.00 47.41 197 LYS A C 1
ATOM 1465 O O . LYS A 1 197 ? 27.374 -22.828 -27.679 1.00 47.41 197 LYS A O 1
ATOM 1470 N N . GLU A 1 198 ? 25.640 -23.832 -28.663 1.00 38.00 198 GLU A N 1
ATOM 1471 C CA . GLU A 1 198 ? 26.096 -25.210 -28.421 1.00 38.00 198 GLU A CA 1
ATOM 1472 C C . GLU A 1 198 ? 26.157 -25.945 -29.764 1.00 38.00 198 GLU A C 1
ATOM 1474 O O . GLU A 1 198 ? 25.286 -25.807 -30.622 1.00 38.00 198 GLU A O 1
ATOM 1479 N N . GLY A 1 199 ? 27.293 -26.595 -30.005 1.00 41.16 199 GLY A N 1
ATOM 1480 C CA . GLY A 1 199 ? 27.799 -26.896 -31.337 1.00 41.16 199 GLY A CA 1
ATOM 1481 C C . GLY A 1 199 ? 27.143 -28.081 -32.038 1.00 41.16 199 GLY A C 1
ATOM 1482 O O . GLY A 1 199 ? 27.143 -29.201 -31.536 1.00 41.16 199 GLY A O 1
ATOM 1483 N N . SER A 1 200 ? 26.756 -27.873 -33.297 1.00 35.03 200 SER A N 1
ATOM 1484 C CA . SER A 1 200 ? 26.768 -28.936 -34.300 1.00 35.03 200 SER A CA 1
ATOM 1485 C C . SER A 1 200 ? 28.216 -29.157 -34.757 1.00 35.03 200 SER A C 1
ATOM 1487 O O . SER A 1 200 ? 28.701 -28.530 -35.701 1.00 35.03 200 SER A O 1
ATOM 1489 N N . GLY A 1 201 ? 28.944 -30.002 -34.029 1.00 38.91 201 GLY A N 1
ATOM 1490 C CA . GLY A 1 201 ? 30.279 -30.440 -34.410 1.00 38.91 201 GLY A CA 1
ATOM 1491 C C . GLY A 1 201 ? 30.235 -31.452 -35.554 1.00 38.91 201 GLY A C 1
ATOM 1492 O O . GLY A 1 201 ? 29.892 -32.609 -35.341 1.00 38.91 201 GLY A O 1
ATOM 1493 N N . THR A 1 202 ? 30.684 -31.042 -36.737 1.00 33.31 202 THR A N 1
ATOM 1494 C CA . THR A 1 202 ? 31.359 -31.924 -37.700 1.00 33.31 202 THR A CA 1
ATOM 1495 C C . THR A 1 202 ? 32.608 -31.192 -38.191 1.00 33.31 202 THR A C 1
ATOM 1497 O O . THR A 1 202 ? 32.501 -30.068 -38.675 1.00 33.31 202 THR A O 1
ATOM 1500 N N . GLY A 1 203 ? 33.786 -31.797 -37.967 1.00 35.59 203 GLY A N 1
ATOM 1501 C CA . GLY A 1 203 ? 35.123 -31.249 -38.262 1.00 35.59 203 GLY A CA 1
ATOM 1502 C C . GLY A 1 203 ? 35.332 -30.898 -39.742 1.00 35.59 203 GLY A C 1
ATOM 1503 O O . GLY A 1 203 ? 34.498 -31.197 -40.581 1.00 35.59 203 GLY A O 1
ATOM 1504 N N . THR A 1 204 ? 36.408 -30.249 -40.170 1.00 36.03 204 THR A N 1
ATOM 1505 C CA . THR A 1 204 ? 37.796 -30.195 -39.689 1.00 36.03 204 THR A CA 1
ATOM 1506 C C . THR A 1 204 ? 38.443 -28.927 -40.253 1.00 36.03 204 THR A C 1
ATOM 1508 O O . THR A 1 204 ? 38.265 -28.638 -41.434 1.00 36.03 204 THR A O 1
ATOM 1511 N N . GLY A 1 205 ? 39.239 -28.204 -39.464 1.00 34.06 205 GLY A N 1
ATOM 1512 C CA . GLY A 1 205 ? 40.006 -27.063 -39.968 1.00 34.06 205 GLY A CA 1
ATOM 1513 C C . GLY A 1 205 ? 40.984 -26.540 -38.926 1.00 34.06 205 GLY A C 1
ATOM 1514 O O . GLY A 1 205 ? 40.599 -25.849 -37.990 1.00 34.06 205 GLY A O 1
ATOM 1515 N N . THR A 1 206 ? 42.253 -26.904 -39.076 1.00 39.84 206 THR A N 1
ATOM 1516 C CA . THR A 1 206 ? 43.384 -26.390 -38.300 1.00 39.84 206 THR A CA 1
ATOM 1517 C C . THR A 1 206 ? 43.574 -24.896 -38.564 1.00 39.84 206 THR A C 1
ATOM 1519 O O . THR A 1 206 ? 43.900 -24.507 -39.684 1.00 39.84 206 THR A O 1
ATOM 1522 N N . GLY A 1 207 ? 43.409 -24.067 -37.534 1.00 36.38 207 GLY A N 1
ATOM 1523 C CA . GLY A 1 207 ? 43.686 -22.634 -37.586 1.00 36.38 207 GLY A CA 1
ATOM 1524 C C . GLY A 1 207 ? 43.989 -22.097 -36.193 1.00 36.38 207 GLY A C 1
ATOM 1525 O O . GLY A 1 207 ? 43.099 -21.947 -35.363 1.00 36.38 207 GLY A O 1
ATOM 1526 N N . THR A 1 208 ? 45.265 -21.837 -35.926 1.00 37.97 208 THR A N 1
ATOM 1527 C CA . THR A 1 208 ? 45.759 -21.165 -34.723 1.00 37.97 208 THR A CA 1
ATOM 1528 C C . THR A 1 208 ? 45.334 -19.696 -34.738 1.00 37.97 208 THR A C 1
ATOM 1530 O O . THR A 1 208 ? 45.860 -18.911 -35.523 1.00 37.97 208 THR A O 1
ATOM 1533 N N . GLY A 1 209 ? 44.400 -19.326 -33.862 1.00 35.22 209 GLY A N 1
ATOM 1534 C CA . GLY A 1 209 ? 43.995 -17.946 -33.606 1.00 35.22 209 GLY A CA 1
ATOM 1535 C C . GLY A 1 209 ? 43.760 -17.748 -32.112 1.00 35.22 209 GLY A C 1
ATOM 1536 O O . GLY A 1 209 ? 42.883 -18.372 -31.522 1.00 35.22 209 GLY A O 1
ATOM 1537 N N . THR A 1 210 ? 44.586 -16.913 -31.491 1.00 34.06 210 THR A N 1
ATOM 1538 C CA . THR A 1 210 ? 44.522 -16.518 -30.080 1.00 34.06 210 THR A CA 1
ATOM 1539 C C . THR A 1 210 ? 43.206 -15.799 -29.781 1.00 34.06 210 THR A C 1
ATOM 1541 O O . THR A 1 210 ? 42.972 -14.695 -30.271 1.00 34.06 210 THR A O 1
ATOM 1544 N N . GLY A 1 211 ? 42.339 -16.436 -28.992 1.00 34.47 211 GLY A N 1
ATOM 1545 C CA . GLY A 1 211 ? 41.034 -15.911 -28.610 1.00 34.47 211 GLY A CA 1
ATOM 1546 C C . GLY A 1 211 ? 41.082 -15.057 -27.344 1.00 34.47 211 GLY A C 1
ATOM 1547 O O . GLY A 1 211 ? 41.421 -15.546 -26.272 1.00 34.47 211 GLY A O 1
ATOM 1548 N N . THR A 1 212 ? 40.635 -13.808 -27.455 1.00 36.72 212 THR A N 1
ATOM 1549 C CA . THR A 1 212 ? 40.064 -13.035 -26.341 1.00 36.72 212 THR A CA 1
ATOM 1550 C C . THR A 1 212 ? 38.700 -12.517 -26.784 1.00 36.72 212 THR A C 1
ATOM 1552 O O . THR A 1 212 ? 38.544 -11.358 -27.157 1.00 36.72 212 THR A O 1
ATOM 1555 N N . GLY A 1 213 ? 37.719 -13.419 -26.831 1.00 36.88 213 GLY A N 1
ATOM 1556 C CA . GLY A 1 213 ? 36.321 -13.085 -27.076 1.00 36.88 213 GLY A CA 1
ATOM 1557 C C . GLY A 1 213 ? 35.570 -13.041 -25.753 1.00 36.88 213 GLY A C 1
ATOM 1558 O O . GLY A 1 213 ? 35.223 -14.085 -25.209 1.00 36.88 213 GLY A O 1
ATOM 1559 N N . THR A 1 214 ? 35.314 -11.846 -25.229 1.00 39.62 214 THR A N 1
ATOM 1560 C CA . THR A 1 214 ? 34.273 -11.637 -24.219 1.00 39.62 214 THR A CA 1
ATOM 1561 C C . THR A 1 214 ? 32.933 -11.955 -24.875 1.00 39.62 214 THR A C 1
ATOM 1563 O O . THR A 1 214 ? 32.441 -11.165 -25.679 1.00 39.62 214 THR A O 1
ATOM 1566 N N . GLY A 1 215 ? 32.375 -13.134 -24.603 1.00 40.22 215 GLY A N 1
ATOM 1567 C CA . GLY A 1 215 ? 31.045 -13.505 -25.073 1.00 40.22 215 GLY A CA 1
ATOM 1568 C C . GLY A 1 215 ? 30.002 -12.588 -24.443 1.00 40.22 215 GLY A C 1
ATOM 1569 O O . GLY A 1 215 ? 29.556 -12.828 -23.326 1.00 40.22 215 GLY A O 1
ATOM 1570 N N . SER A 1 216 ? 29.639 -11.515 -25.142 1.00 46.66 216 SER A N 1
ATOM 1571 C CA . SER A 1 216 ? 28.452 -10.731 -24.829 1.00 46.66 216 SER A CA 1
ATOM 1572 C C . SER A 1 216 ? 27.242 -11.604 -25.139 1.00 46.66 216 SER A C 1
ATOM 1574 O O . SER A 1 216 ? 26.930 -11.832 -26.308 1.00 46.66 216 SER A O 1
ATOM 1576 N N . VAL A 1 217 ? 26.586 -12.127 -24.105 1.00 52.97 217 VAL A N 1
ATOM 1577 C CA . VAL A 1 217 ? 25.253 -12.717 -24.250 1.00 52.97 217 VAL A CA 1
ATOM 1578 C C . VAL A 1 217 ? 24.359 -11.624 -24.838 1.00 52.97 217 VAL A C 1
ATOM 1580 O O . VAL A 1 217 ? 24.171 -10.579 -24.214 1.00 52.97 217 VAL A O 1
ATOM 1583 N N . GLY A 1 218 ? 23.886 -11.814 -26.070 1.00 56.28 218 GLY A N 1
ATOM 1584 C CA . GLY A 1 218 ? 22.958 -10.885 -26.703 1.00 56.28 218 GLY A CA 1
ATOM 1585 C C . GLY A 1 218 ? 21.615 -10.960 -25.986 1.00 56.28 218 GLY A C 1
ATOM 1586 O O . GLY A 1 218 ? 20.985 -12.015 -25.976 1.00 56.28 218 GLY A O 1
ATOM 1587 N N . ILE A 1 219 ? 21.192 -9.864 -25.354 1.00 66.12 219 ILE A N 1
ATOM 1588 C CA . ILE A 1 219 ? 19.844 -9.746 -24.788 1.00 66.12 219 ILE A CA 1
ATOM 1589 C C . ILE A 1 219 ? 18.943 -9.227 -25.905 1.00 66.12 219 ILE A C 1
ATOM 1591 O O . ILE A 1 219 ? 19.141 -8.109 -26.385 1.00 66.12 219 ILE A O 1
ATOM 1595 N N . ILE A 1 220 ? 17.965 -10.030 -26.321 1.00 73.56 220 ILE A N 1
ATOM 1596 C CA . ILE A 1 220 ? 16.941 -9.594 -27.269 1.00 73.56 220 ILE A CA 1
ATOM 1597 C C . ILE A 1 220 ? 15.785 -9.029 -26.449 1.00 73.56 220 ILE A C 1
ATOM 1599 O O . ILE A 1 220 ? 15.168 -9.734 -25.652 1.00 73.56 220 ILE A O 1
ATOM 1603 N N . THR A 1 221 ? 15.503 -7.742 -26.634 1.00 78.19 221 THR A N 1
ATOM 1604 C CA . THR A 1 221 ? 14.360 -7.065 -26.024 1.00 78.19 221 THR A CA 1
ATOM 1605 C C . THR A 1 221 ? 13.262 -6.891 -27.063 1.00 78.19 221 THR A C 1
ATOM 1607 O O . THR A 1 221 ? 13.449 -6.218 -28.078 1.00 78.19 221 THR A O 1
ATOM 1610 N N . LYS A 1 222 ? 12.096 -7.500 -26.826 1.00 84.62 222 LYS A N 1
ATOM 1611 C CA . LYS A 1 222 ? 10.935 -7.364 -27.715 1.00 84.62 222 LYS A CA 1
ATOM 1612 C C . LYS A 1 222 ? 9.700 -6.907 -26.937 1.00 84.62 222 LYS A C 1
ATOM 1614 O O . LYS A 1 222 ? 9.392 -7.507 -25.907 1.00 84.62 222 LYS A O 1
ATOM 1619 N N . PRO A 1 223 ? 8.968 -5.886 -27.416 1.00 88.94 223 PRO A N 1
ATOM 1620 C CA . PRO A 1 223 ? 7.656 -5.566 -26.879 1.00 88.94 223 PRO A CA 1
ATOM 1621 C C . PRO A 1 223 ? 6.696 -6.754 -26.923 1.00 88.94 223 PRO A C 1
ATOM 1623 O O . PRO A 1 223 ? 6.688 -7.518 -27.890 1.00 88.94 223 PRO A O 1
ATOM 1626 N N . ILE A 1 224 ? 5.850 -6.885 -25.904 1.00 91.50 224 ILE A N 1
ATOM 1627 C CA . ILE A 1 224 ? 4.853 -7.967 -25.850 1.00 91.50 224 ILE A CA 1
ATOM 1628 C C . ILE A 1 224 ? 3.666 -7.750 -26.794 1.00 91.50 224 ILE A C 1
ATOM 1630 O O . ILE A 1 224 ? 2.907 -8.680 -27.055 1.00 91.50 224 ILE A O 1
ATOM 1634 N N . GLY A 1 225 ? 3.514 -6.529 -27.303 1.00 90.25 225 GLY A N 1
ATOM 1635 C CA . GLY A 1 225 ? 2.471 -6.115 -28.230 1.00 90.25 225 GLY A CA 1
ATOM 1636 C C . GLY A 1 225 ? 2.571 -4.623 -28.546 1.00 90.25 225 GLY A C 1
ATOM 1637 O O . GLY A 1 225 ? 3.491 -3.942 -28.080 1.00 90.25 225 GLY A O 1
ATOM 1638 N N . ASP A 1 226 ? 1.609 -4.133 -29.325 1.00 88.88 226 ASP A N 1
ATOM 1639 C CA . ASP A 1 226 ? 1.528 -2.730 -29.762 1.00 88.88 226 ASP A CA 1
ATOM 1640 C C . ASP A 1 226 ? 0.731 -1.843 -28.790 1.00 88.88 226 ASP A C 1
ATOM 1642 O O . ASP A 1 226 ? 0.742 -0.619 -28.903 1.00 88.88 226 AS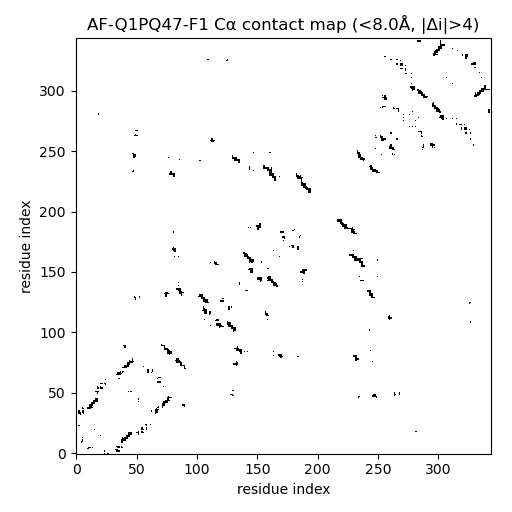P A O 1
ATOM 1646 N N . GLU A 1 227 ? 0.052 -2.457 -27.819 1.00 92.00 227 GLU A N 1
ATOM 1647 C CA . GLU A 1 227 ? -0.746 -1.757 -26.817 1.00 92.00 227 GLU A CA 1
ATOM 1648 C C . GLU A 1 227 ? 0.130 -1.063 -25.771 1.00 92.00 227 GLU A C 1
ATOM 1650 O O . GLU A 1 227 ? 1.117 -1.616 -25.270 1.00 92.00 227 GLU A O 1
ATOM 1655 N N . TYR A 1 228 ? -0.290 0.141 -25.387 1.00 94.88 228 TYR A N 1
ATOM 1656 C CA . TYR A 1 228 ? 0.291 0.852 -24.258 1.00 94.88 228 TYR A CA 1
ATOM 1657 C C . TYR A 1 228 ? -0.397 0.463 -22.955 1.00 94.88 228 TYR A C 1
ATOM 1659 O O . TYR A 1 228 ? -1.610 0.268 -22.881 1.00 94.88 228 TYR A O 1
ATOM 1667 N N . TYR A 1 229 ? 0.409 0.399 -21.907 1.00 96.69 229 TYR A N 1
ATOM 1668 C CA . TYR A 1 229 ? -0.010 0.166 -20.541 1.00 96.69 229 TYR A CA 1
ATOM 1669 C C . TYR A 1 229 ? 0.239 1.411 -19.697 1.00 96.69 229 TYR A C 1
ATOM 1671 O O . TYR A 1 229 ? 1.137 2.217 -19.962 1.00 96.69 229 TYR A O 1
ATOM 1679 N N . VAL A 1 230 ? -0.537 1.513 -18.626 1.00 97.44 230 VAL A N 1
ATOM 1680 C CA . VAL A 1 230 ? -0.435 2.561 -17.623 1.00 97.44 230 VAL A CA 1
ATOM 1681 C C . VAL A 1 230 ? 0.154 1.980 -16.340 1.00 97.44 230 VAL A C 1
ATOM 1683 O O . VAL A 1 230 ? -0.361 0.998 -15.801 1.00 97.44 230 VAL A O 1
ATOM 1686 N N . ARG A 1 231 ? 1.235 2.586 -15.846 1.00 96.62 231 ARG A N 1
ATOM 1687 C CA . ARG A 1 231 ? 1.842 2.292 -14.541 1.00 96.62 231 ARG A CA 1
ATOM 1688 C C . ARG A 1 231 ? 0.894 2.725 -13.427 1.00 96.62 231 ARG A C 1
ATOM 1690 O O . ARG A 1 231 ? 0.518 3.888 -13.349 1.00 96.62 231 ARG A O 1
ATOM 1697 N N . SER A 1 232 ? 0.503 1.783 -12.572 1.00 95.44 232 SER A N 1
ATOM 1698 C CA . SER A 1 232 ? -0.437 2.053 -11.474 1.00 95.44 232 SER A CA 1
ATOM 1699 C C . SER A 1 232 ? 0.217 2.644 -10.225 1.00 95.44 232 SER A C 1
ATOM 1701 O O . SER A 1 232 ? -0.487 3.010 -9.290 1.00 95.44 232 SER A O 1
ATOM 1703 N N . GLY A 1 233 ? 1.551 2.641 -10.127 1.00 94.88 233 GLY A N 1
ATOM 1704 C CA . GLY A 1 233 ? 2.244 2.940 -8.874 1.00 94.88 233 GLY A CA 1
ATOM 1705 C C . GLY A 1 233 ? 2.092 1.860 -7.794 1.00 94.88 233 GLY A C 1
ATOM 1706 O O . GLY A 1 233 ? 2.729 1.968 -6.749 1.00 94.88 233 GLY A O 1
ATOM 1707 N N . LEU A 1 234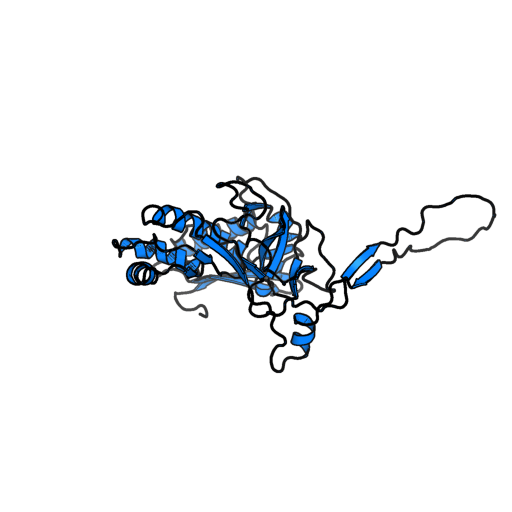 ? 1.302 0.803 -8.019 1.00 94.88 234 LEU A N 1
ATOM 1708 C CA . LEU A 1 234 ? 1.160 -0.325 -7.099 1.00 94.88 234 LEU A CA 1
ATOM 1709 C C . LEU A 1 234 ? 2.243 -1.369 -7.364 1.00 94.88 234 LEU A C 1
ATOM 1711 O O . LEU A 1 234 ? 2.515 -1.725 -8.512 1.00 94.88 234 LEU A O 1
ATOM 1715 N N . LEU A 1 235 ? 2.829 -1.894 -6.294 1.00 94.88 235 LEU A N 1
ATOM 1716 C CA . LEU A 1 235 ? 3.798 -2.981 -6.335 1.00 94.88 235 LEU A CA 1
ATOM 1717 C C . LEU A 1 235 ? 3.120 -4.290 -5.953 1.00 94.88 235 LEU A C 1
ATOM 1719 O O . LEU A 1 235 ? 2.401 -4.366 -4.953 1.00 94.88 235 LEU A O 1
ATOM 1723 N N . GLY A 1 236 ? 3.354 -5.330 -6.742 1.00 94.44 236 GLY A N 1
ATOM 1724 C CA . GLY A 1 236 ? 2.676 -6.598 -6.556 1.00 94.44 236 GLY A CA 1
ATOM 1725 C C . GLY A 1 236 ? 3.139 -7.692 -7.501 1.00 94.44 236 GLY A C 1
ATOM 1726 O O . GLY A 1 236 ? 4.143 -7.563 -8.203 1.00 94.44 236 GLY A O 1
ATOM 1727 N N . PHE A 1 237 ? 2.390 -8.788 -7.488 1.00 94.25 237 PHE A N 1
ATOM 1728 C CA . PHE A 1 237 ? 2.629 -9.963 -8.315 1.00 94.25 237 PHE A CA 1
ATOM 1729 C C . PHE A 1 237 ? 1.314 -10.702 -8.601 1.00 94.25 237 PHE A C 1
ATOM 1731 O O . PHE A 1 237 ? 0.288 -10.484 -7.946 1.00 94.25 237 PHE A O 1
ATOM 1738 N N . LEU A 1 238 ? 1.345 -11.584 -9.599 1.00 91.62 238 LEU A N 1
ATOM 1739 C CA . LEU A 1 238 ? 0.245 -12.496 -9.903 1.00 91.62 238 LEU A CA 1
ATOM 1740 C C . LEU A 1 238 ? 0.436 -13.806 -9.142 1.00 91.62 238 LEU A C 1
ATOM 1742 O O . LEU A 1 238 ? 1.416 -14.518 -9.349 1.00 91.62 238 LEU A O 1
ATOM 1746 N N . GLY A 1 239 ? -0.512 -14.123 -8.268 1.00 88.19 239 GLY A N 1
ATOM 1747 C CA . GLY A 1 239 ? -0.553 -15.387 -7.551 1.00 88.19 239 GLY A CA 1
ATOM 1748 C C . GLY A 1 239 ? -1.323 -16.485 -8.298 1.00 88.19 239 GLY A C 1
ATOM 1749 O O . GLY A 1 239 ? -1.851 -16.274 -9.398 1.00 88.19 239 GLY A O 1
ATOM 1750 N N . PRO A 1 240 ? -1.428 -17.679 -7.690 1.00 84.69 240 PRO A N 1
ATOM 1751 C CA . PRO A 1 240 ? -2.181 -18.800 -8.246 1.00 84.69 240 PRO A CA 1
ATOM 1752 C C . PRO A 1 240 ? -3.638 -18.429 -8.564 1.00 84.69 240 PRO A C 1
ATOM 1754 O O . PRO A 1 240 ? -4.267 -17.653 -7.847 1.00 84.69 240 PRO A O 1
ATOM 1757 N N . GLY A 1 241 ? -4.194 -18.985 -9.646 1.00 82.00 241 GLY A N 1
ATOM 1758 C CA . GLY A 1 241 ? -5.586 -18.725 -10.049 1.00 82.00 241 GLY A CA 1
ATOM 1759 C C . GLY A 1 241 ? -5.844 -17.328 -10.635 1.00 82.00 241 GLY A C 1
ATOM 1760 O O . GLY A 1 241 ? -7.003 -16.922 -10.757 1.00 82.00 241 GLY A O 1
ATOM 1761 N N . GLY A 1 242 ? -4.784 -16.591 -10.992 1.00 86.25 242 GLY A N 1
ATOM 1762 C CA . GLY A 1 242 ? -4.882 -15.236 -11.545 1.00 86.25 242 GLY A CA 1
ATOM 1763 C C . GLY A 1 242 ? -5.268 -14.184 -10.502 1.00 86.25 242 GLY A C 1
ATOM 1764 O O . GLY A 1 242 ? -5.832 -13.147 -10.854 1.00 86.25 242 GLY A O 1
ATOM 1765 N N . LEU A 1 243 ? -5.018 -14.476 -9.223 1.00 89.50 243 LEU A N 1
ATOM 1766 C CA . LEU A 1 243 ? -5.268 -13.558 -8.119 1.00 89.50 243 LEU A CA 1
ATOM 1767 C C . LEU A 1 243 ? -4.171 -12.494 -8.056 1.00 89.50 243 LEU A C 1
ATOM 1769 O O . LEU A 1 243 ? -2.984 -12.799 -8.158 1.00 89.50 243 LEU A O 1
ATOM 1773 N N . VAL A 1 244 ? -4.571 -11.241 -7.878 1.00 91.75 244 VAL A N 1
ATOM 1774 C CA . VAL A 1 244 ? -3.663 -10.098 -7.788 1.00 91.75 244 VAL A CA 1
ATOM 1775 C C . VAL A 1 244 ? -3.279 -9.882 -6.331 1.00 91.75 244 VAL A C 1
ATOM 1777 O O . VAL A 1 244 ? -4.152 -9.697 -5.484 1.00 91.75 244 VAL A O 1
ATOM 1780 N N . PHE A 1 245 ? -1.980 -9.867 -6.045 1.00 92.38 245 PHE A N 1
ATOM 1781 C CA . PHE A 1 245 ? -1.444 -9.519 -4.732 1.00 92.38 245 PHE A CA 1
ATOM 1782 C C . PHE A 1 245 ? -0.751 -8.166 -4.814 1.00 92.38 245 PHE A C 1
ATOM 1784 O O . PHE A 1 245 ? 0.133 -7.976 -5.648 1.00 92.38 245 PHE A O 1
ATOM 1791 N N . VAL A 1 246 ? -1.140 -7.239 -3.939 1.00 92.25 246 VAL A N 1
ATOM 1792 C CA . VAL A 1 246 ? -0.486 -5.934 -3.790 1.00 92.25 246 VAL A CA 1
ATOM 1793 C C . VAL A 1 246 ? 0.294 -5.939 -2.485 1.00 92.25 246 VAL A C 1
ATOM 1795 O O . VAL A 1 246 ? -0.282 -6.134 -1.418 1.00 92.25 246 VAL A O 1
ATOM 1798 N N . CYS A 1 247 ? 1.601 -5.720 -2.572 1.00 90.06 247 CYS A N 1
ATOM 1799 C CA . CYS A 1 247 ? 2.509 -5.722 -1.427 1.00 90.06 247 CYS A CA 1
ATOM 1800 C C . CYS A 1 247 ? 3.044 -4.328 -1.080 1.00 90.06 247 CYS A C 1
ATOM 1802 O O . CYS A 1 247 ? 3.775 -4.191 -0.107 1.00 90.06 247 CYS A O 1
ATOM 1804 N N . GLY A 1 248 ? 2.715 -3.295 -1.861 1.00 91.44 248 GLY A N 1
ATOM 1805 C CA . GLY A 1 248 ? 3.153 -1.928 -1.592 1.00 91.44 248 GLY A CA 1
ATOM 1806 C C . GLY A 1 248 ? 2.782 -0.943 -2.690 1.00 91.44 248 GLY A C 1
ATOM 1807 O O . GLY A 1 248 ? 2.093 -1.288 -3.649 1.00 91.44 248 GLY A O 1
ATOM 1808 N N . SER A 1 249 ? 3.269 0.282 -2.553 1.00 92.50 249 SER A N 1
ATOM 1809 C CA . SER A 1 249 ? 3.250 1.305 -3.597 1.00 92.50 249 SER A CA 1
ATOM 1810 C C . SER A 1 249 ? 4.673 1.776 -3.880 1.00 92.50 249 SER A C 1
ATOM 1812 O O . SER A 1 249 ? 5.577 1.578 -3.068 1.00 92.50 249 SER A O 1
ATOM 1814 N N . ARG A 1 250 ? 4.888 2.402 -5.037 1.00 91.69 250 ARG A N 1
ATOM 1815 C CA . ARG A 1 250 ? 6.182 2.994 -5.394 1.00 91.69 250 ARG A CA 1
ATOM 1816 C C . ARG A 1 250 ? 6.570 4.133 -4.467 1.00 91.69 250 ARG A C 1
ATOM 1818 O O . ARG A 1 250 ? 7.718 4.183 -4.050 1.00 91.69 250 ARG A O 1
ATOM 1825 N N . ASP A 1 251 ? 5.611 4.974 -4.099 1.00 90.25 251 ASP A N 1
ATOM 1826 C CA . ASP A 1 251 ? 5.851 6.106 -3.199 1.00 90.25 251 ASP A CA 1
ATOM 1827 C C . ASP A 1 251 ? 6.208 5.653 -1.773 1.00 90.25 251 ASP A C 1
ATOM 1829 O O . ASP A 1 251 ? 6.911 6.359 -1.055 1.00 90.25 251 ASP A O 1
ATOM 1833 N N . GLY A 1 252 ? 5.741 4.468 -1.361 1.00 89.50 252 GLY A N 1
ATOM 1834 C CA . GLY A 1 252 ? 6.057 3.863 -0.066 1.00 89.50 252 GLY A CA 1
ATOM 1835 C C . GLY A 1 252 ? 7.298 2.965 -0.066 1.00 89.50 252 GLY A C 1
ATOM 1836 O O . GLY A 1 252 ? 7.642 2.417 0.981 1.00 89.50 252 GLY A O 1
ATOM 1837 N N . LEU A 1 253 ? 7.966 2.770 -1.208 1.00 92.31 253 LEU A N 1
ATOM 1838 C CA . LEU A 1 253 ? 9.112 1.869 -1.322 1.00 92.31 253 LEU A CA 1
ATOM 1839 C C . LEU A 1 253 ? 10.432 2.622 -1.112 1.00 92.31 253 LEU A C 1
ATOM 1841 O O . LEU A 1 253 ? 10.809 3.474 -1.909 1.00 92.31 253 LEU A O 1
ATOM 1845 N N . MET A 1 254 ? 11.182 2.240 -0.084 1.00 93.81 254 MET A N 1
ATOM 1846 C CA . MET A 1 254 ? 12.515 2.775 0.214 1.00 93.81 254 MET A CA 1
ATOM 1847 C C . MET A 1 254 ? 13.597 1.780 -0.206 1.00 93.81 254 MET A C 1
ATOM 1849 O O . MET A 1 254 ? 13.381 0.570 -0.115 1.00 93.81 254 MET A O 1
ATOM 1853 N N . THR A 1 255 ? 14.776 2.260 -0.615 1.00 93.50 255 THR A N 1
ATOM 1854 C CA . THR A 1 255 ? 15.908 1.380 -0.961 1.00 93.50 255 THR A CA 1
ATOM 1855 C C . THR A 1 255 ? 17.123 1.701 -0.105 1.00 93.50 255 THR A C 1
ATOM 1857 O O . THR A 1 255 ? 17.862 2.636 -0.387 1.00 93.50 255 THR A O 1
ATOM 1860 N N . VAL A 1 256 ? 17.365 0.883 0.917 1.00 93.69 256 VAL A N 1
ATOM 1861 C CA . VAL A 1 256 ? 18.447 1.065 1.893 1.00 93.69 256 VAL A CA 1
ATOM 1862 C C . VAL A 1 256 ? 19.452 -0.062 1.724 1.00 93.69 256 VAL A C 1
ATOM 1864 O O . VAL A 1 256 ? 19.058 -1.225 1.690 1.00 93.69 256 VAL A O 1
ATOM 1867 N N . THR A 1 257 ? 20.738 0.271 1.564 1.00 90.12 257 THR A N 1
ATOM 1868 C CA . THR A 1 257 ? 21.826 -0.712 1.381 1.00 90.12 257 THR A CA 1
ATOM 1869 C C . THR A 1 257 ? 21.555 -1.752 0.277 1.00 90.12 257 THR A C 1
ATOM 1871 O O . THR A 1 257 ? 21.993 -2.899 0.352 1.00 90.12 257 THR A O 1
ATOM 1874 N N . GLY A 1 258 ? 20.830 -1.353 -0.776 1.00 88.81 258 GLY A N 1
ATOM 1875 C CA . GLY A 1 258 ? 20.465 -2.219 -1.905 1.00 88.81 258 GLY A CA 1
ATOM 1876 C C . GLY A 1 258 ? 19.286 -3.165 -1.648 1.00 88.81 258 GLY A C 1
ATOM 1877 O O . GLY A 1 258 ? 18.952 -3.959 -2.528 1.00 88.81 258 GLY A O 1
ATOM 1878 N N . ARG A 1 259 ? 18.639 -3.079 -0.481 1.00 92.88 259 ARG A N 1
ATOM 1879 C CA . ARG A 1 259 ? 17.407 -3.804 -0.158 1.00 92.88 259 ARG A CA 1
ATOM 1880 C C . ARG A 1 259 ? 16.209 -2.871 -0.165 1.00 92.88 259 ARG A C 1
ATOM 1882 O O . ARG A 1 259 ? 16.298 -1.701 0.202 1.00 92.88 259 ARG A O 1
ATOM 1889 N N . LYS A 1 260 ? 15.078 -3.410 -0.597 1.00 93.75 260 LYS A N 1
ATOM 1890 C CA . LYS A 1 260 ? 13.806 -2.704 -0.683 1.00 93.75 260 LYS A CA 1
ATOM 1891 C C . LYS A 1 260 ? 13.021 -2.881 0.613 1.00 93.75 260 LYS A C 1
ATOM 1893 O O . LYS A 1 260 ? 12.874 -3.997 1.099 1.00 93.75 260 LYS A O 1
ATOM 1898 N N . HIS A 1 261 ? 12.487 -1.792 1.144 1.00 93.88 261 HIS A N 1
ATOM 1899 C CA . HIS A 1 261 ? 11.690 -1.782 2.366 1.00 93.88 261 HIS A CA 1
ATOM 1900 C C . HIS A 1 261 ? 10.413 -0.989 2.131 1.00 93.88 261 HIS A C 1
ATOM 1902 O O . HIS A 1 261 ? 10.475 0.172 1.731 1.00 93.88 261 HIS A O 1
ATOM 1908 N N . ASN A 1 262 ? 9.259 -1.600 2.383 1.00 91.94 262 ASN A N 1
ATOM 1909 C CA . ASN A 1 262 ? 7.996 -0.881 2.340 1.00 91.94 262 ASN A CA 1
ATOM 1910 C C . ASN A 1 262 ? 7.811 -0.102 3.652 1.00 91.94 262 ASN A C 1
ATOM 1912 O O . ASN A 1 262 ? 7.901 -0.668 4.744 1.00 91.94 262 ASN A O 1
ATOM 1916 N N . ALA A 1 263 ? 7.552 1.200 3.543 1.00 92.31 263 ALA A N 1
ATOM 1917 C CA . ALA A 1 263 ? 7.264 2.066 4.676 1.00 92.31 263 ALA A CA 1
ATOM 1918 C C . ALA A 1 263 ? 6.086 1.543 5.511 1.00 92.31 263 ALA A C 1
ATOM 1920 O O . ALA A 1 263 ? 6.156 1.588 6.739 1.00 92.31 263 ALA A O 1
ATOM 1921 N N . ASP A 1 264 ? 5.051 0.982 4.879 1.00 88.50 264 ASP A N 1
ATOM 1922 C CA . ASP A 1 264 ? 3.878 0.454 5.579 1.00 88.50 264 ASP A CA 1
ATOM 1923 C C . ASP A 1 264 ? 4.211 -0.751 6.471 1.00 88.50 264 ASP A C 1
ATOM 1925 O O . ASP A 1 264 ? 3.656 -0.861 7.568 1.00 88.50 264 ASP A O 1
ATOM 1929 N N . ASP A 1 265 ? 5.146 -1.611 6.052 1.00 90.06 265 ASP A N 1
ATOM 1930 C CA . ASP A 1 265 ? 5.590 -2.775 6.833 1.00 90.06 265 ASP A CA 1
ATOM 1931 C C . ASP A 1 265 ? 6.427 -2.339 8.049 1.00 90.06 265 ASP A C 1
ATOM 1933 O O . ASP A 1 265 ? 6.304 -2.891 9.149 1.00 9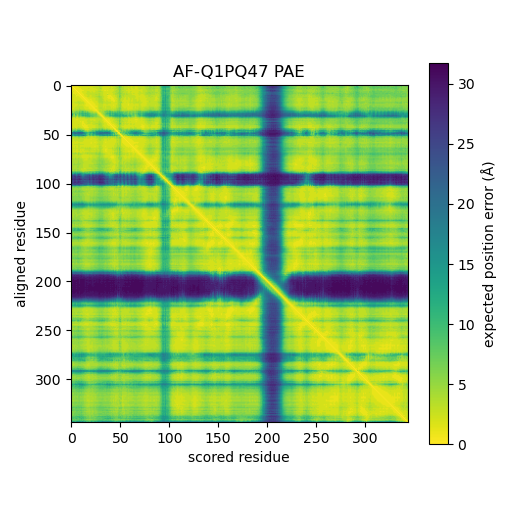0.06 265 ASP A O 1
ATOM 1937 N N . ILE A 1 266 ? 7.242 -1.289 7.889 1.00 92.69 266 ILE A N 1
ATOM 1938 C CA . ILE A 1 266 ? 7.974 -0.683 9.009 1.00 92.69 266 ILE A CA 1
ATOM 1939 C C . ILE A 1 266 ? 6.998 -0.003 9.969 1.00 92.69 266 ILE A C 1
ATOM 1941 O O . ILE A 1 266 ? 7.072 -0.244 11.174 1.00 92.69 266 ILE A O 1
ATOM 1945 N N . ILE A 1 267 ? 6.032 0.774 9.459 1.00 91.12 267 ILE A N 1
ATOM 1946 C CA . ILE A 1 267 ? 4.934 1.328 10.265 1.00 91.12 267 ILE A CA 1
ATOM 1947 C C . ILE A 1 267 ? 4.255 0.190 11.040 1.00 91.12 267 ILE A C 1
ATOM 1949 O O . ILE A 1 267 ? 3.902 0.379 12.208 1.00 91.12 267 ILE A O 1
ATOM 1953 N N . ALA A 1 268 ? 4.134 -1.003 10.437 1.00 87.69 268 ALA A N 1
ATOM 1954 C CA . ALA A 1 268 ? 3.556 -2.183 11.076 1.00 87.69 268 ALA A CA 1
ATOM 1955 C C . ALA A 1 268 ? 4.298 -2.731 12.253 1.00 87.69 268 ALA A C 1
ATOM 1957 O O . ALA A 1 268 ? 3.708 -2.967 13.312 1.00 87.69 268 ALA A O 1
ATOM 1958 N N . THR A 1 269 ? 5.598 -2.807 12.104 1.00 90.81 269 THR A N 1
ATOM 1959 C CA . THR A 1 269 ? 6.451 -3.197 13.208 1.00 90.81 269 THR A CA 1
ATOM 1960 C C . THR A 1 269 ? 6.418 -2.154 14.322 1.00 90.81 269 THR A C 1
ATOM 1962 O O . THR A 1 269 ? 6.208 -2.514 15.476 1.00 90.81 269 THR A O 1
ATOM 1965 N N . VAL A 1 270 ? 6.508 -0.860 13.995 1.00 92.31 270 VAL A N 1
ATOM 1966 C CA . VAL A 1 270 ? 6.502 0.222 14.997 1.00 92.31 270 VAL A CA 1
ATOM 1967 C C . VAL A 1 270 ? 5.194 0.248 15.798 1.00 92.31 270 VAL A C 1
ATOM 1969 O O . VAL A 1 270 ? 5.216 0.332 17.022 1.00 92.31 270 VAL A O 1
ATOM 1972 N N . LEU A 1 271 ? 4.043 0.141 15.132 1.00 88.31 271 LEU A N 1
ATOM 1973 C CA . LEU A 1 271 ? 2.728 0.156 15.786 1.00 88.31 271 LEU A CA 1
ATOM 1974 C C . LEU A 1 271 ? 2.421 -1.124 16.583 1.00 88.31 271 LEU A C 1
ATOM 1976 O O . LEU A 1 271 ? 1.531 -1.100 17.438 1.00 88.31 271 LEU A O 1
ATOM 1980 N N . ALA A 1 272 ? 3.113 -2.232 16.302 1.00 86.62 272 ALA A N 1
ATOM 1981 C CA . ALA A 1 272 ? 3.012 -3.465 17.078 1.00 86.62 272 ALA A CA 1
ATOM 1982 C C . ALA A 1 272 ? 3.790 -3.393 18.407 1.00 86.62 272 ALA A C 1
ATOM 1984 O O . ALA A 1 272 ? 3.482 -4.146 19.332 1.00 86.62 272 ALA A O 1
ATOM 1985 N N . VAL A 1 273 ? 4.753 -2.471 18.537 1.00 88.56 273 VAL A N 1
ATOM 1986 C CA . VAL A 1 273 ? 5.473 -2.221 19.793 1.00 88.56 273 VAL A CA 1
ATOM 1987 C C . VAL A 1 273 ? 4.578 -1.426 20.747 1.00 88.56 273 VAL A C 1
ATOM 1989 O O . VAL A 1 273 ? 4.315 -0.244 20.537 1.00 88.56 273 VAL A O 1
ATOM 1992 N N . GLU A 1 274 ? 4.110 -2.088 21.808 1.00 83.19 274 GLU A N 1
ATOM 1993 C CA . GLU A 1 274 ? 3.130 -1.561 22.777 1.00 83.19 274 GLU A CA 1
ATOM 1994 C C . GLU A 1 274 ? 1.892 -0.928 22.105 1.00 83.19 274 GLU A C 1
ATOM 1996 O O . GLU A 1 274 ? 1.674 0.291 22.176 1.00 83.19 274 GLU A O 1
ATOM 2001 N N . PRO A 1 275 ? 1.048 -1.758 21.458 1.00 73.50 275 PRO A N 1
ATOM 2002 C CA . PRO A 1 275 ? -0.035 -1.285 20.609 1.00 73.50 275 PRO A CA 1
ATOM 2003 C C . PRO A 1 275 ? -0.955 -0.301 21.329 1.00 73.50 275 PRO A C 1
ATOM 2005 O O . PRO A 1 275 ? -1.490 -0.591 22.398 1.00 73.50 275 PRO A O 1
ATOM 2008 N N . MET A 1 276 ? -1.183 0.859 20.706 1.00 68.12 276 MET A N 1
ATOM 2009 C CA . MET A 1 276 ? -2.084 1.912 21.194 1.00 68.12 276 MET A CA 1
ATOM 2010 C C . MET A 1 276 ? -1.747 2.481 22.577 1.00 68.12 276 MET A C 1
ATOM 2012 O O . MET A 1 276 ? -2.581 3.198 23.128 1.00 68.12 276 MET A O 1
ATOM 2016 N N . ARG A 1 277 ? -0.576 2.196 23.156 1.00 76.44 277 ARG A N 1
ATOM 2017 C CA . ARG A 1 277 ? -0.166 2.820 24.420 1.00 76.44 277 ARG A CA 1
ATOM 2018 C C . ARG A 1 277 ? 0.464 4.189 24.182 1.00 76.44 277 ARG A C 1
ATOM 2020 O O . ARG A 1 277 ? 0.065 5.141 24.838 1.00 76.44 277 ARG A O 1
ATOM 2027 N N . PHE A 1 278 ? 1.377 4.284 23.214 1.00 79.31 278 PHE A N 1
ATOM 2028 C CA . PHE A 1 278 ? 2.158 5.500 22.951 1.00 79.31 278 PHE A CA 1
ATOM 2029 C C . PHE A 1 278 ? 1.708 6.291 21.735 1.00 79.31 278 PHE A C 1
ATOM 2031 O O . PHE A 1 278 ? 1.570 7.506 21.817 1.00 79.31 278 PHE A O 1
ATOM 2038 N N . ILE A 1 279 ? 1.474 5.617 20.609 1.00 82.69 279 ILE A N 1
ATOM 2039 C CA . ILE A 1 279 ? 1.177 6.270 19.330 1.00 82.69 279 ILE A CA 1
ATOM 2040 C C . ILE A 1 279 ? -0.194 5.831 18.810 1.00 82.69 279 ILE A C 1
ATOM 2042 O O . ILE A 1 279 ? -0.607 4.675 18.957 1.00 82.69 279 ILE A O 1
ATOM 2046 N N . TYR A 1 280 ? -0.940 6.762 18.215 1.00 75.38 280 TYR A N 1
ATOM 2047 C CA . TYR A 1 280 ? -2.200 6.433 17.546 1.00 75.38 280 TYR A CA 1
ATOM 2048 C C . TYR A 1 280 ? -1.943 5.885 16.139 1.00 75.38 280 TYR A C 1
ATOM 2050 O O . TYR A 1 280 ? -1.043 6.335 15.428 1.00 75.38 280 TYR A O 1
ATOM 2058 N N . ARG A 1 281 ? -2.798 4.956 15.688 1.00 77.56 281 ARG A N 1
ATOM 2059 C CA . ARG A 1 281 ? -2.786 4.504 14.291 1.00 77.56 281 ARG A CA 1
ATOM 2060 C C . ARG A 1 281 ? -2.970 5.689 13.344 1.00 77.56 281 ARG A C 1
ATOM 2062 O O . ARG A 1 281 ? -3.870 6.508 13.530 1.00 77.56 281 ARG A O 1
ATOM 2069 N N . GLY A 1 282 ? -2.132 5.751 12.311 1.00 79.00 282 GLY A N 1
ATOM 2070 C CA . GLY A 1 282 ? -2.149 6.824 11.316 1.00 79.00 282 GLY A CA 1
ATOM 2071 C C . GLY A 1 282 ? -1.531 8.147 11.779 1.00 79.00 282 GLY A C 1
ATOM 2072 O O . GLY A 1 282 ? -1.679 9.133 11.068 1.00 79.00 282 GLY A O 1
ATOM 2073 N N . ARG A 1 283 ? -0.861 8.183 12.940 1.00 87.06 283 ARG A N 1
ATOM 2074 C CA . ARG A 1 283 ? -0.075 9.331 13.428 1.00 87.06 283 ARG A CA 1
ATOM 2075 C C . ARG A 1 283 ? 1.422 9.019 13.425 1.00 87.06 283 ARG A C 1
ATOM 2077 O O . ARG A 1 283 ? 2.120 9.192 14.418 1.00 87.06 283 ARG A O 1
ATOM 2084 N N . ILE A 1 284 ? 1.883 8.475 12.310 1.00 91.12 284 ILE A N 1
ATOM 2085 C CA . ILE A 1 284 ? 3.260 8.047 12.094 1.00 91.12 284 ILE A CA 1
ATOM 2086 C C . ILE A 1 284 ? 3.593 8.230 10.618 1.00 91.12 284 ILE A C 1
ATOM 2088 O O . ILE A 1 284 ? 2.749 7.974 9.759 1.00 91.12 284 ILE A O 1
ATOM 2092 N N . ALA A 1 285 ? 4.812 8.670 10.343 1.00 92.81 285 ALA A N 1
ATOM 2093 C CA . ALA A 1 285 ? 5.394 8.747 9.018 1.00 92.81 285 ALA A CA 1
ATOM 2094 C C . ALA A 1 285 ? 6.717 7.981 9.021 1.00 92.81 285 ALA A C 1
ATOM 2096 O O . ALA A 1 285 ? 7.542 8.150 9.922 1.00 92.81 285 ALA A O 1
ATOM 2097 N N . VAL A 1 286 ? 6.909 7.147 8.005 1.00 94.94 286 VAL A N 1
ATOM 2098 C CA . VAL A 1 286 ? 8.168 6.453 7.741 1.00 94.94 286 VAL A CA 1
ATOM 2099 C C . VAL A 1 286 ? 8.577 6.788 6.321 1.00 94.94 286 VAL A C 1
ATOM 2101 O O . VAL A 1 286 ? 7.768 6.691 5.403 1.00 94.94 286 VAL A O 1
ATOM 2104 N N . PHE A 1 287 ? 9.815 7.227 6.158 1.00 95.12 287 PHE A N 1
ATOM 2105 C CA . PHE A 1 287 ? 10.381 7.614 4.873 1.00 95.12 287 PHE A CA 1
ATOM 2106 C C . PHE A 1 287 ? 11.896 7.451 4.922 1.00 95.12 287 PHE A C 1
ATOM 2108 O O . PHE A 1 287 ? 12.482 7.324 6.000 1.00 95.12 287 PHE A O 1
ATOM 2115 N N . SER A 1 288 ? 12.543 7.466 3.763 1.00 94.81 288 SER A N 1
ATOM 2116 C CA . SER A 1 288 ? 13.995 7.466 3.683 1.00 94.81 288 SER A CA 1
ATOM 2117 C C . SER A 1 288 ? 14.525 8.854 3.337 1.00 94.81 288 SER A C 1
ATOM 2119 O O . SER A 1 288 ? 13.889 9.640 2.635 1.00 94.81 288 SER A O 1
ATOM 2121 N N . ILE A 1 289 ? 15.708 9.171 3.855 1.00 94.88 289 ILE A N 1
ATOM 2122 C CA . ILE A 1 289 ? 16.486 10.334 3.430 1.00 94.88 289 ILE A CA 1
ATOM 2123 C C . ILE A 1 289 ? 17.833 9.871 2.896 1.00 94.88 289 ILE A C 1
ATOM 2125 O O . ILE A 1 289 ? 18.418 8.903 3.386 1.00 94.88 289 ILE A O 1
ATOM 2129 N N . LYS A 1 290 ? 18.358 10.584 1.903 1.00 93.50 290 LYS A N 1
ATOM 2130 C CA . LYS A 1 290 ? 19.685 10.301 1.364 1.00 93.50 290 LYS A CA 1
ATOM 2131 C C . LYS A 1 290 ? 20.754 10.908 2.270 1.00 93.50 290 LYS A C 1
ATOM 2133 O O . LYS A 1 290 ? 20.880 12.128 2.350 1.00 93.50 290 LYS A O 1
ATOM 2138 N N . VAL A 1 291 ? 21.546 10.058 2.922 1.00 90.88 291 VAL A N 1
ATOM 2139 C CA . VAL A 1 291 ? 22.706 10.463 3.727 1.00 90.88 291 VAL A CA 1
ATOM 2140 C C . VAL A 1 291 ? 23.964 9.962 3.028 1.00 90.88 291 VAL A C 1
ATOM 2142 O O . VAL A 1 291 ? 24.199 8.761 2.903 1.00 90.88 291 VAL A O 1
ATOM 2145 N N . LEU A 1 292 ? 24.796 10.894 2.560 1.00 86.44 292 LEU A N 1
ATOM 2146 C CA . LEU A 1 292 ? 25.956 10.603 1.711 1.00 86.44 292 LEU A CA 1
ATOM 2147 C C . LEU A 1 292 ? 25.548 9.880 0.411 1.00 86.44 292 LEU A C 1
ATOM 2149 O O . LEU A 1 292 ? 24.996 10.496 -0.501 1.00 86.44 292 LEU A O 1
ATOM 2153 N N . ARG A 1 293 ? 25.864 8.585 0.299 1.00 84.81 293 ARG A N 1
ATOM 2154 C CA . ARG A 1 293 ? 25.662 7.766 -0.907 1.00 84.81 293 ARG A CA 1
ATOM 2155 C C . ARG A 1 293 ? 24.522 6.764 -0.781 1.00 84.81 293 ARG A C 1
ATOM 2157 O O . ARG A 1 293 ? 24.271 6.046 -1.740 1.00 84.81 293 ARG A O 1
ATOM 2164 N N . ASP A 1 294 ? 23.866 6.710 0.369 1.00 88.44 294 ASP A N 1
ATOM 2165 C CA . ASP A 1 294 ? 22.899 5.665 0.676 1.00 88.44 294 ASP A CA 1
ATOM 2166 C C . ASP A 1 294 ? 21.676 6.258 1.373 1.00 88.44 294 ASP A C 1
ATOM 2168 O O . ASP A 1 294 ? 21.733 7.342 1.963 1.00 88.44 294 ASP A O 1
ATOM 2172 N N . GLU A 1 295 ? 20.554 5.564 1.268 1.00 93.19 295 GLU A N 1
ATOM 2173 C CA . GLU A 1 295 ? 19.339 5.971 1.952 1.00 93.19 295 GLU A CA 1
ATOM 2174 C C . GLU A 1 295 ? 19.345 5.487 3.400 1.00 93.19 295 GLU A C 1
ATOM 2176 O O . GLU A 1 295 ? 20.000 4.511 3.778 1.00 93.19 295 GLU A O 1
ATOM 2181 N N . ARG A 1 296 ? 18.637 6.216 4.251 1.00 95.50 296 ARG A N 1
ATOM 2182 C CA . ARG A 1 296 ? 18.542 5.955 5.682 1.00 95.50 296 ARG A CA 1
ATOM 2183 C C . ARG A 1 296 ? 17.098 6.116 6.119 1.00 95.50 296 ARG A C 1
ATOM 2185 O O . ARG A 1 296 ? 16.474 7.115 5.778 1.00 95.50 296 ARG A O 1
ATOM 2192 N N . VAL A 1 297 ? 16.586 5.141 6.869 1.00 97.12 297 VAL A N 1
ATOM 2193 C CA . VAL A 1 297 ? 15.197 5.151 7.343 1.00 97.12 297 VAL A CA 1
ATOM 2194 C C . VAL A 1 297 ? 15.033 6.180 8.456 1.00 97.12 297 VAL A C 1
ATOM 2196 O O . VAL A 1 297 ? 15.785 6.181 9.435 1.00 97.12 297 VAL A O 1
ATOM 2199 N N . CYS A 1 298 ? 14.018 7.022 8.324 1.00 97.19 298 CYS A N 1
ATOM 2200 C CA . CYS A 1 298 ? 13.551 7.939 9.347 1.00 97.19 298 CYS A CA 1
ATOM 2201 C C . CYS A 1 298 ? 12.120 7.586 9.749 1.00 97.19 298 CYS A C 1
ATOM 2203 O O . CYS A 1 298 ? 11.284 7.243 8.913 1.00 97.19 298 CYS A O 1
ATOM 2205 N N . VAL A 1 299 ? 11.844 7.699 11.044 1.00 97.12 299 VAL A N 1
ATOM 2206 C CA . VAL A 1 299 ? 10.526 7.474 11.630 1.00 97.12 299 VAL A CA 1
ATOM 2207 C C . VAL A 1 299 ? 10.156 8.705 12.443 1.00 97.12 299 VAL A C 1
ATOM 2209 O O . VAL A 1 299 ? 10.915 9.140 13.308 1.00 97.12 299 VAL A O 1
ATOM 2212 N N . ILE A 1 300 ? 8.980 9.264 12.182 1.00 95.56 300 ILE A N 1
ATOM 2213 C CA . ILE A 1 300 ? 8.404 10.344 12.985 1.00 95.56 300 ILE A CA 1
ATOM 2214 C C . ILE A 1 300 ? 7.036 9.884 13.463 1.00 95.56 300 ILE A C 1
ATOM 2216 O O . ILE A 1 300 ? 6.208 9.483 12.647 1.00 95.56 300 ILE A O 1
ATOM 2220 N N . ALA A 1 301 ? 6.779 9.944 14.766 1.00 93.94 301 ALA A N 1
ATOM 2221 C CA . ALA A 1 301 ? 5.489 9.557 15.324 1.00 93.94 301 ALA A CA 1
ATOM 2222 C C . ALA A 1 301 ? 4.950 10.611 16.294 1.00 93.94 301 ALA A C 1
ATOM 2224 O O . ALA A 1 301 ? 5.704 11.206 17.064 1.00 93.94 301 ALA A O 1
ATOM 2225 N N . GLU A 1 302 ? 3.634 10.834 16.266 1.00 92.00 302 GLU A N 1
ATOM 2226 C CA . GLU A 1 302 ? 2.984 11.672 17.272 1.00 92.00 302 GLU A CA 1
ATOM 2227 C C . GLU A 1 302 ? 2.730 10.847 18.530 1.00 92.00 302 GLU A C 1
ATOM 2229 O O . GLU A 1 302 ? 1.967 9.871 18.508 1.00 92.00 302 GLU A O 1
ATOM 2234 N N . GLN A 1 303 ? 3.348 11.256 19.632 1.00 90.19 303 GLN A N 1
ATOM 2235 C CA . GLN A 1 303 ? 3.110 10.637 20.927 1.00 90.19 303 GLN A CA 1
ATOM 2236 C C . GLN A 1 303 ? 1.773 11.093 21.512 1.00 90.19 303 GLN A C 1
ATOM 2238 O O . GLN A 1 303 ? 1.278 12.190 21.231 1.00 90.19 303 GLN A O 1
ATOM 2243 N N . ARG A 1 304 ? 1.174 10.251 22.350 1.00 87.25 304 ARG A N 1
ATOM 2244 C CA . ARG A 1 304 ? -0.003 10.621 23.130 1.00 87.25 304 ARG A CA 1
ATOM 2245 C C . ARG A 1 304 ? 0.316 11.733 24.136 1.00 87.25 304 ARG A C 1
ATOM 2247 O O . ARG A 1 304 ? 1.461 11.860 24.570 1.00 87.25 304 ARG A O 1
ATOM 2254 N N . PRO A 1 305 ? -0.698 12.533 24.517 1.00 84.44 305 PRO A N 1
ATOM 2255 C CA . PRO A 1 305 ? -0.582 13.396 25.684 1.00 84.44 305 PRO A CA 1
ATOM 2256 C C . PRO A 1 305 ? -0.167 12.575 26.909 1.00 84.44 305 PRO A C 1
ATOM 2258 O O . PRO A 1 305 ? -0.536 11.405 27.019 1.00 84.44 305 PRO A O 1
ATOM 2261 N N . ASP A 1 306 ? 0.573 13.208 27.815 1.00 83.88 306 ASP A N 1
ATOM 2262 C CA . ASP A 1 306 ? 0.901 12.675 29.143 1.00 83.88 306 ASP A CA 1
ATOM 2263 C C . ASP A 1 306 ? 1.903 11.500 29.184 1.00 83.88 306 ASP A C 1
ATOM 2265 O O . ASP A 1 306 ? 2.045 10.853 30.218 1.00 83.88 306 ASP A O 1
ATOM 2269 N N . CYS A 1 307 ? 2.647 11.240 28.101 1.00 85.69 307 CYS A N 1
ATOM 2270 C CA . CYS A 1 307 ? 3.788 10.315 28.129 1.00 85.69 307 CYS A CA 1
ATOM 2271 C C . CYS A 1 307 ? 5.018 10.967 28.781 1.00 85.69 307 CYS A C 1
ATOM 2273 O O . CYS A 1 307 ? 5.409 12.074 28.401 1.00 85.69 307 CYS A O 1
ATOM 2275 N N . SER A 1 308 ? 5.665 10.271 29.721 1.00 90.50 308 SER A N 1
ATOM 2276 C CA . SER A 1 308 ? 6.929 10.741 30.310 1.00 90.50 308 SER A CA 1
ATOM 2277 C C . SER A 1 308 ? 8.128 10.547 29.364 1.00 90.50 308 SER A C 1
ATOM 2279 O O . SER A 1 308 ? 8.079 9.763 28.410 1.00 90.50 308 SER A O 1
ATOM 2281 N N . GLU A 1 309 ? 9.230 11.264 29.609 1.00 89.69 309 GLU A N 1
ATOM 2282 C CA . GLU A 1 309 ? 10.460 11.131 28.807 1.00 89.69 309 GLU A CA 1
ATOM 2283 C C . GLU A 1 309 ? 11.074 9.728 28.916 1.00 89.69 309 GLU A C 1
ATOM 2285 O O . GLU A 1 309 ? 11.517 9.164 27.917 1.00 89.69 309 GLU A O 1
ATOM 2290 N N . GLU A 1 310 ? 11.052 9.131 30.112 1.00 91.56 310 GLU A N 1
ATOM 2291 C CA . GLU A 1 310 ? 11.558 7.774 30.344 1.00 91.56 310 GLU A CA 1
ATOM 2292 C C . GLU A 1 310 ? 10.750 6.737 29.555 1.00 91.56 310 GLU A C 1
ATOM 2294 O O . GLU A 1 310 ? 11.307 5.897 28.848 1.00 91.56 310 GLU A O 1
ATOM 2299 N N . GLU A 1 311 ? 9.426 6.840 29.632 1.00 90.31 311 GLU A N 1
ATOM 2300 C CA . GLU A 1 311 ? 8.482 6.045 28.854 1.00 90.31 311 GLU A CA 1
ATOM 2301 C C . GLU A 1 311 ? 8.762 6.150 27.349 1.00 90.31 311 GLU A C 1
ATOM 2303 O O . GLU A 1 311 ? 8.852 5.137 26.651 1.00 90.31 311 GLU A O 1
ATOM 2308 N N . SER A 1 312 ? 8.977 7.372 26.868 1.00 91.19 312 SER A N 1
ATOM 2309 C CA . SER A 1 312 ? 9.289 7.656 25.468 1.00 91.19 312 SER A CA 1
ATOM 2310 C C . SER A 1 312 ? 10.607 7.003 25.039 1.00 91.19 312 SER A C 1
ATOM 2312 O O . SER A 1 312 ? 10.655 6.323 24.014 1.00 91.19 312 SER A O 1
ATOM 2314 N N . PHE A 1 313 ? 11.663 7.123 25.850 1.00 92.25 313 PHE A N 1
ATOM 2315 C CA . PHE A 1 313 ? 12.970 6.525 25.567 1.00 92.25 313 PHE A CA 1
ATOM 2316 C C . PHE A 1 313 ? 12.927 4.988 25.555 1.00 92.25 313 PHE A C 1
ATOM 2318 O O . PHE A 1 313 ? 13.524 4.345 24.683 1.00 92.25 313 PHE A O 1
ATOM 2325 N N . GLN A 1 314 ? 12.192 4.379 26.492 1.00 92.69 314 GLN A N 1
ATOM 2326 C CA . GLN A 1 314 ? 11.991 2.929 26.525 1.00 92.69 314 GLN A CA 1
ATOM 2327 C C . GLN A 1 314 ? 11.239 2.436 25.284 1.00 92.69 314 GLN A C 1
ATOM 2329 O O . GLN A 1 314 ? 11.657 1.450 24.670 1.00 92.69 314 GLN A O 1
ATOM 2334 N N . TRP A 1 315 ? 10.163 3.125 24.888 1.00 93.81 315 TRP A N 1
ATOM 2335 C CA . TRP A 1 315 ? 9.411 2.780 23.682 1.00 93.81 315 TRP A CA 1
ATOM 2336 C C . TRP A 1 315 ? 10.281 2.909 22.427 1.00 93.81 315 TRP A C 1
ATOM 2338 O O . TRP A 1 315 ? 10.368 1.963 21.643 1.00 93.81 315 TRP A O 1
ATOM 2348 N N . MET A 1 316 ? 11.013 4.021 22.284 1.00 95.00 316 MET A N 1
ATOM 2349 C CA . MET A 1 316 ? 11.951 4.236 21.179 1.00 95.00 316 MET A CA 1
ATOM 2350 C C . MET A 1 316 ? 12.986 3.109 21.088 1.00 95.00 316 MET A C 1
ATOM 2352 O O . MET A 1 316 ? 13.205 2.560 20.012 1.00 95.00 316 MET A O 1
ATOM 2356 N N . SER A 1 317 ? 13.568 2.700 22.218 1.00 95.62 317 SER A N 1
ATOM 2357 C CA . SER A 1 317 ? 14.563 1.621 22.264 1.00 95.62 317 SER A CA 1
ATOM 2358 C C . SER A 1 317 ? 14.000 0.280 21.780 1.00 95.62 317 SER A C 1
ATOM 2360 O O . SER A 1 317 ? 14.651 -0.424 21.009 1.00 95.62 317 SER A O 1
ATOM 2362 N N . ARG A 1 318 ? 12.767 -0.059 22.182 1.00 95.69 318 ARG A N 1
ATOM 2363 C CA . ARG A 1 318 ? 12.074 -1.276 21.723 1.00 95.69 318 ARG A CA 1
ATOM 2364 C C . ARG A 1 318 ? 11.740 -1.217 20.235 1.00 95.69 318 ARG A C 1
ATOM 2366 O O . ARG A 1 318 ? 11.868 -2.225 19.550 1.00 95.69 318 ARG A O 1
ATOM 2373 N N . VAL A 1 319 ? 11.347 -0.047 19.729 1.00 95.75 319 VAL A N 1
ATOM 2374 C CA . VAL A 1 319 ? 11.089 0.167 18.298 1.00 95.75 319 VAL A CA 1
ATOM 2375 C C . VAL A 1 319 ? 12.349 -0.051 17.468 1.00 95.75 319 VAL A C 1
ATOM 2377 O O . VAL A 1 319 ? 12.294 -0.775 16.476 1.00 95.75 319 VAL A O 1
ATOM 2380 N N . LEU A 1 320 ? 13.483 0.521 17.885 1.00 97.25 320 LEU A N 1
ATOM 2381 C CA . LEU A 1 320 ? 14.765 0.323 17.204 1.00 97.25 320 LEU A CA 1
ATOM 2382 C C . LEU A 1 320 ? 15.128 -1.168 17.130 1.00 97.25 320 LEU A C 1
ATOM 2384 O O . LEU A 1 320 ? 15.460 -1.661 16.056 1.00 97.25 320 LEU A O 1
ATOM 2388 N N . GLN A 1 321 ? 14.993 -1.893 18.246 1.00 96.00 321 GLN A N 1
ATOM 2389 C CA . GLN A 1 321 ? 15.265 -3.334 18.312 1.00 96.00 321 GLN A CA 1
ATOM 2390 C C . GLN A 1 321 ? 14.310 -4.158 17.439 1.00 96.00 321 GLN A C 1
ATOM 2392 O O . GLN A 1 321 ? 14.746 -5.076 16.748 1.00 96.00 321 GLN A O 1
ATOM 2397 N N . ALA A 1 322 ? 13.014 -3.839 17.452 1.00 95.12 322 ALA A N 1
ATOM 2398 C CA . ALA A 1 322 ? 12.013 -4.565 16.676 1.00 95.12 322 ALA A CA 1
ATOM 2399 C C . ALA A 1 322 ? 12.223 -4.387 15.167 1.00 95.12 322 ALA A C 1
ATOM 2401 O O . ALA A 1 322 ? 12.176 -5.364 14.420 1.00 95.12 322 ALA A O 1
ATOM 2402 N N . VAL A 1 323 ? 12.487 -3.155 14.715 1.00 95.81 323 VAL A N 1
ATOM 2403 C CA . VAL A 1 323 ? 12.721 -2.877 13.292 1.00 95.81 323 VAL A CA 1
ATOM 2404 C C . VAL A 1 323 ? 14.024 -3.515 12.814 1.00 95.81 323 VAL A C 1
ATOM 2406 O O . VAL A 1 323 ? 14.019 -4.149 11.760 1.00 95.81 323 VAL A O 1
ATOM 2409 N N . ASP A 1 324 ? 15.096 -3.443 13.604 1.00 95.62 324 ASP A N 1
ATOM 2410 C CA . ASP A 1 324 ? 16.353 -4.125 13.286 1.00 95.62 324 ASP A CA 1
ATOM 2411 C C . ASP A 1 324 ? 16.164 -5.649 13.206 1.00 95.62 324 ASP A C 1
ATOM 2413 O O . ASP A 1 324 ? 16.516 -6.271 12.208 1.00 95.62 324 ASP A O 1
ATOM 2417 N N . SER A 1 325 ? 15.497 -6.257 14.189 1.00 94.19 325 SER A N 1
ATOM 2418 C CA . SER A 1 325 ? 15.278 -7.706 14.216 1.00 94.19 325 SER A CA 1
ATOM 2419 C C . SER A 1 325 ? 14.425 -8.213 13.045 1.00 94.19 325 SER A C 1
ATOM 2421 O O . SER A 1 325 ? 14.761 -9.236 12.446 1.00 94.19 325 SER A O 1
ATOM 2423 N N . ILE A 1 326 ? 13.345 -7.510 12.694 1.00 92.38 326 ILE A N 1
ATOM 2424 C CA . ILE A 1 326 ? 12.363 -7.981 11.705 1.00 92.38 326 ILE A CA 1
ATOM 2425 C C . ILE A 1 326 ? 12.764 -7.609 10.272 1.00 92.38 326 ILE A C 1
ATOM 2427 O O . ILE A 1 326 ? 12.695 -8.441 9.367 1.00 92.38 326 ILE A O 1
ATOM 2431 N N . HIS A 1 327 ? 13.209 -6.369 10.057 1.00 92.75 327 HIS A N 1
ATOM 2432 C CA . HIS A 1 327 ? 13.518 -5.835 8.724 1.00 92.75 327 HIS A CA 1
ATOM 2433 C C . HIS A 1 327 ? 15.012 -5.897 8.390 1.00 92.75 327 HIS A C 1
ATOM 2435 O O . HIS A 1 327 ? 15.401 -5.679 7.235 1.00 92.75 327 HIS A O 1
ATOM 2441 N N . GLN A 1 328 ? 15.864 -6.203 9.376 1.00 93.44 328 GLN A N 1
ATOM 2442 C CA . GLN A 1 328 ? 17.328 -6.222 9.249 1.00 93.44 328 GLN A CA 1
ATOM 2443 C C . GLN A 1 328 ? 17.895 -4.858 8.818 1.00 93.44 328 GLN A C 1
ATOM 2445 O O . GLN A 1 328 ? 18.902 -4.780 8.114 1.00 93.44 328 GLN A O 1
ATOM 2450 N N . VAL A 1 329 ? 17.195 -3.769 9.154 1.00 94.88 329 VAL A N 1
ATOM 2451 C CA . VAL A 1 329 ? 17.559 -2.396 8.788 1.00 94.88 329 VAL A CA 1
ATOM 2452 C C . VAL A 1 329 ? 17.541 -1.500 10.020 1.00 94.88 329 VAL A C 1
ATOM 2454 O O . VAL A 1 329 ? 16.592 -1.509 10.800 1.00 94.88 329 VAL A O 1
ATOM 2457 N N . GLY A 1 330 ? 18.589 -0.692 10.170 1.00 94.75 330 GLY A N 1
ATOM 2458 C CA . GLY A 1 330 ? 18.677 0.292 11.242 1.00 94.75 330 GLY A CA 1
ATOM 2459 C C . GLY A 1 330 ? 17.870 1.553 10.931 1.00 94.75 330 GLY A C 1
ATOM 2460 O O . GLY A 1 330 ? 17.935 2.094 9.823 1.00 94.75 330 GLY A O 1
ATOM 2461 N N . ILE A 1 331 ? 17.158 2.063 11.935 1.00 97.06 331 ILE A N 1
ATOM 2462 C CA . ILE A 1 331 ? 16.562 3.400 11.886 1.00 97.06 331 ILE A CA 1
ATOM 2463 C C . ILE A 1 331 ? 17.658 4.427 12.173 1.00 97.06 331 ILE A C 1
ATOM 2465 O O . ILE A 1 331 ? 18.333 4.367 13.198 1.00 97.06 331 ILE A O 1
ATOM 2469 N N . TYR A 1 332 ? 17.821 5.390 11.271 1.00 96.38 332 TYR A N 1
ATOM 2470 C CA . TYR A 1 332 ? 18.792 6.472 11.420 1.00 96.38 332 TYR A CA 1
ATOM 2471 C C . TYR A 1 332 ? 18.291 7.583 12.341 1.00 96.38 332 TYR A C 1
ATOM 2473 O O . TYR A 1 332 ? 19.060 8.137 13.122 1.00 96.38 332 TYR A O 1
ATOM 2481 N N . CYS A 1 333 ? 17.002 7.908 12.253 1.00 96.00 333 CYS A N 1
ATOM 2482 C CA . CYS A 1 333 ? 16.368 8.914 13.094 1.00 96.00 333 CYS A CA 1
ATOM 2483 C C . CYS A 1 333 ? 14.972 8.443 13.496 1.00 96.00 333 CYS A C 1
ATOM 2485 O O . CYS A 1 333 ? 14.163 8.110 12.629 1.00 96.00 333 CYS A O 1
ATOM 2487 N N . LEU A 1 334 ? 14.700 8.429 14.800 1.00 97.00 334 LEU A N 1
ATOM 2488 C CA . LEU A 1 334 ? 13.371 8.244 15.368 1.00 97.00 334 LEU A CA 1
ATOM 2489 C C . LEU A 1 334 ? 13.038 9.497 16.176 1.00 97.00 334 LEU A C 1
ATOM 2491 O O . LEU A 1 334 ? 13.721 9.793 17.154 1.00 97.00 334 LEU A O 1
ATOM 2495 N N . ALA A 1 335 ? 12.011 10.229 15.757 1.00 95.19 335 ALA A N 1
ATOM 2496 C CA . ALA A 1 335 ? 11.570 11.449 16.420 1.00 95.19 335 ALA A CA 1
ATOM 2497 C C . ALA A 1 335 ? 10.132 11.304 16.922 1.00 95.19 335 ALA A C 1
ATOM 2499 O O . ALA A 1 335 ? 9.239 10.866 16.191 1.00 95.19 335 ALA A O 1
ATOM 2500 N N . LEU A 1 336 ? 9.913 11.714 18.167 1.00 94.12 336 LEU A N 1
ATOM 2501 C CA . LEU A 1 336 ? 8.587 11.848 18.751 1.00 94.12 336 LEU A CA 1
ATOM 2502 C C . LEU A 1 336 ? 8.191 13.318 18.742 1.00 94.12 336 LEU A C 1
ATOM 2504 O O . LEU A 1 336 ? 8.963 14.182 19.155 1.00 94.12 336 LEU A O 1
ATOM 2508 N N . VAL A 1 337 ? 6.991 13.597 18.249 1.00 93.06 337 VAL A N 1
ATOM 2509 C CA . VAL A 1 337 ? 6.432 14.950 18.201 1.00 93.06 337 VAL A CA 1
ATOM 2510 C C . VAL A 1 337 ? 5.119 15.006 18.980 1.00 93.06 337 VAL A C 1
ATOM 2512 O O . VAL A 1 337 ? 4.457 13.974 19.138 1.00 93.06 337 VAL A O 1
ATOM 2515 N N . PRO A 1 338 ? 4.701 16.184 19.471 1.00 90.25 338 PRO A N 1
ATOM 2516 C CA . PRO A 1 338 ? 3.399 16.312 20.107 1.00 90.25 338 PRO A CA 1
ATOM 2517 C C . PRO A 1 338 ? 2.249 16.027 19.118 1.00 90.25 338 PRO A C 1
ATOM 2519 O O . PRO A 1 338 ? 2.435 16.111 17.899 1.00 90.25 338 PRO A O 1
ATOM 2522 N N . PRO A 1 339 ? 1.031 15.747 19.613 1.00 87.31 339 PRO A N 1
ATOM 2523 C CA . PRO A 1 339 ? -0.142 15.540 18.765 1.00 87.31 339 PRO A CA 1
ATOM 2524 C C . PRO A 1 339 ? -0.373 16.673 17.751 1.00 87.31 339 PRO A C 1
ATOM 2526 O O . PRO A 1 339 ? -0.197 17.848 18.074 1.00 87.31 339 PRO A O 1
ATOM 2529 N N . ASN A 1 340 ? -0.856 16.324 16.553 1.00 86.56 340 ASN A N 1
ATOM 2530 C CA . ASN A 1 340 ? -1.213 17.246 15.461 1.00 86.56 340 ASN A CA 1
ATOM 2531 C C . ASN A 1 340 ? -0.058 18.079 14.870 1.00 86.56 340 ASN A C 1
ATOM 2533 O O . ASN A 1 340 ? -0.296 19.189 14.395 1.00 86.56 340 ASN A O 1
ATOM 2537 N N . HIS A 1 341 ? 1.162 17.547 14.877 1.00 88.06 341 HIS A N 1
ATOM 2538 C CA . HIS A 1 341 ? 2.324 18.159 14.223 1.00 88.06 341 HIS A CA 1
ATOM 2539 C C . HIS A 1 341 ? 2.628 17.547 12.852 1.00 88.06 341 HIS A C 1
ATOM 2541 O O . HIS A 1 341 ? 3.262 18.201 12.023 1.00 88.06 341 HIS A O 1
ATOM 2547 N N . LEU A 1 342 ? 2.181 16.316 12.588 1.00 87.88 342 LEU A N 1
ATOM 2548 C CA . LEU A 1 342 ? 2.314 15.716 11.267 1.00 87.88 342 LEU A CA 1
ATOM 2549 C C . LEU A 1 342 ? 1.310 16.346 10.284 1.00 87.88 342 LEU A C 1
ATOM 2551 O O . LEU A 1 342 ? 0.159 16.603 10.663 1.00 87.88 342 LEU A O 1
ATOM 2555 N N . PRO A 1 343 ? 1.713 16.565 9.015 1.00 83.31 343 PRO A N 1
ATOM 2556 C CA . PRO A 1 343 ? 0.792 16.942 7.950 1.00 83.31 343 PRO A CA 1
ATOM 2557 C C . PRO A 1 343 ? -0.372 15.951 7.853 1.00 83.31 343 PRO A C 1
ATOM 2559 O O . PRO A 1 343 ? -0.184 14.743 8.017 1.00 83.31 343 PRO A O 1
ATOM 2562 N N . LYS A 1 344 ? -1.574 16.481 7.616 1.00 67.69 344 LYS A N 1
ATOM 2563 C CA . LYS A 1 344 ? -2.796 15.690 7.444 1.00 67.69 344 LYS A CA 1
ATOM 2564 C C . LYS A 1 344 ? -3.021 15.322 5.989 1.00 67.69 344 LYS A C 1
ATOM 2566 O O . LYS A 1 344 ? -2.786 16.203 5.136 1.00 67.69 344 LYS A O 1
#

Nearest PDB structures (foldseek):
  7wua-assembly1_A  TM=8.643E-01  e=1.130E-21  Corynebacterium diphtheriae
  7wua-assembly3_C  TM=8.550E-01  e=1.357E-21  Corynebacterium diphtheriae
  5ey8-assembly4_D  TM=7.978E-01  e=1.606E-22  Mycolicibacterium smegmatis
  5ey9-assembly1_A  TM=8.055E-01  e=1.442E-21  Mycobacterium marinum
  5d6j-assembly1_A  TM=7.856E-01  e=1.956E-21  Mycolicibacterium smegmatis MC2 155